Protein AF-A0A7C1LUT5-F1 (afdb_monomer)

pLDDT: mean 77.67, std 22.15, range [29.89, 98.56]

Radius of gyration: 29.71 Å; Cα contacts (8 Å, |Δi|>4): 414; chains: 1; bounding box: 63×72×86 Å

Secondary structure (DSSP, 8-state):
---PPPTTSHHHHHHSPPPGGGEEEEEEEEEEEE-TTS-EEEEEEEEEEE-HHHHHHHHHHHH-SSSEEEEEEEETTEEEEEEEEEETTEEEEEEEEEE---SS-HHHHHHHHHHHHHHHHHH-TTGGGGGSPPEE-SEEESS--TT-EEEPPPTTSPPEEEEPPPPPGGGS-GGGS--S---------PPP------SEE-TTT--EE-HHHHHHHHHHHSS---HHHHHHHTTS---------------TTB-TTT--B--GGG-----TT--S---HHHHHTS----SSSSS------------

Structure (mmCIF, N/CA/C/O backbone):
data_AF-A0A7C1LUT5-F1
#
_entry.id   AF-A0A7C1LUT5-F1
#
loop_
_atom_site.group_PDB
_atom_site.id
_atom_site.type_symbol
_atom_site.label_atom_id
_atom_site.label_alt_id
_atom_site.label_comp_id
_atom_site.label_asym_id
_atom_site.label_entity_id
_atom_site.label_seq_id
_atom_site.pdbx_PDB_ins_code
_atom_site.Cartn_x
_atom_site.Cartn_y
_atom_site.Cartn_z
_atom_site.occupancy
_atom_site.B_iso_or_equiv
_atom_site.auth_seq_id
_atom_site.auth_comp_id
_atom_site.auth_asym_id
_atom_site.auth_atom_id
_atom_site.pdbx_PDB_model_num
ATOM 1 N N . MET A 1 1 ? 2.866 -21.506 3.309 1.00 72.00 1 MET A N 1
ATOM 2 C CA . MET A 1 1 ? 1.500 -21.060 2.952 1.00 72.00 1 MET A CA 1
ATOM 3 C C . MET A 1 1 ? 0.945 -20.259 4.119 1.00 72.00 1 MET A C 1
ATOM 5 O O . MET A 1 1 ? 1.056 -20.730 5.246 1.00 72.00 1 MET A O 1
ATOM 9 N N . TYR A 1 2 ? 0.431 -19.051 3.881 1.00 86.00 2 TYR A N 1
ATOM 10 C CA . TYR A 1 2 ? -0.171 -18.230 4.938 1.00 86.00 2 TYR A CA 1
ATOM 11 C C . TYR A 1 2 ? -1.427 -18.914 5.488 1.00 86.00 2 TYR A C 1
ATOM 13 O O . TYR A 1 2 ? -2.252 -19.394 4.710 1.00 86.00 2 TYR A O 1
ATOM 21 N N . ARG A 1 3 ? -1.578 -18.962 6.813 1.00 90.44 3 ARG A N 1
ATOM 22 C CA . ARG A 1 3 ? -2.777 -19.502 7.461 1.00 90.44 3 ARG A CA 1
ATOM 23 C C . ARG A 1 3 ? -3.692 -18.344 7.837 1.00 90.44 3 ARG A C 1
ATOM 25 O O . ARG A 1 3 ? -3.361 -17.575 8.734 1.00 90.44 3 ARG A O 1
ATOM 32 N N . PHE A 1 4 ? -4.822 -18.228 7.145 1.00 93.00 4 PHE A N 1
ATOM 33 C CA . PHE A 1 4 ? -5.848 -17.248 7.494 1.00 93.00 4 PHE A CA 1
ATOM 34 C C . PHE A 1 4 ? -6.551 -17.637 8.807 1.00 93.00 4 PHE A C 1
ATOM 36 O O . PHE A 1 4 ? -6.612 -18.832 9.125 1.00 93.00 4 PHE A O 1
ATOM 43 N N . PRO A 1 5 ? -7.074 -16.653 9.562 1.00 94.31 5 PRO A N 1
ATOM 44 C CA . PRO A 1 5 ? -7.980 -16.912 10.677 1.00 94.31 5 PRO A CA 1
ATOM 45 C C . PRO A 1 5 ? -9.247 -17.652 10.226 1.00 94.31 5 PRO A C 1
ATOM 47 O O . PRO A 1 5 ? -9.514 -17.779 9.031 1.00 94.31 5 PRO A O 1
ATOM 50 N N . GLU A 1 6 ? -10.021 -18.151 11.185 1.00 93.19 6 GLU A N 1
ATOM 51 C CA . GLU A 1 6 ? -11.283 -18.843 10.911 1.00 93.19 6 GLU A CA 1
ATOM 52 C C . GLU A 1 6 ? -12.341 -17.881 10.352 1.00 93.19 6 GLU A C 1
ATOM 54 O O . GLU A 1 6 ? -12.491 -16.762 10.847 1.00 93.19 6 GLU A O 1
ATOM 59 N N . GLU A 1 7 ? -13.067 -18.306 9.315 1.00 91.88 7 GLU A N 1
ATOM 60 C CA . GLU A 1 7 ? -14.094 -17.473 8.682 1.00 91.88 7 GLU A CA 1
ATOM 61 C C . GLU A 1 7 ? -15.202 -17.102 9.679 1.00 91.88 7 GLU A C 1
ATOM 63 O O . GLU A 1 7 ? -15.587 -17.903 10.528 1.00 91.88 7 GLU A O 1
ATOM 68 N N . GLY A 1 8 ? -15.713 -15.872 9.588 1.00 90.00 8 GLY A N 1
ATOM 69 C CA . GLY A 1 8 ? -16.712 -15.341 10.525 1.00 90.00 8 GLY A CA 1
ATOM 70 C C . GLY A 1 8 ? -16.132 -14.702 11.793 1.00 90.00 8 GLY A C 1
ATOM 71 O O . GLY A 1 8 ? -16.886 -14.150 12.592 1.00 90.00 8 GLY A O 1
ATOM 72 N N . THR A 1 9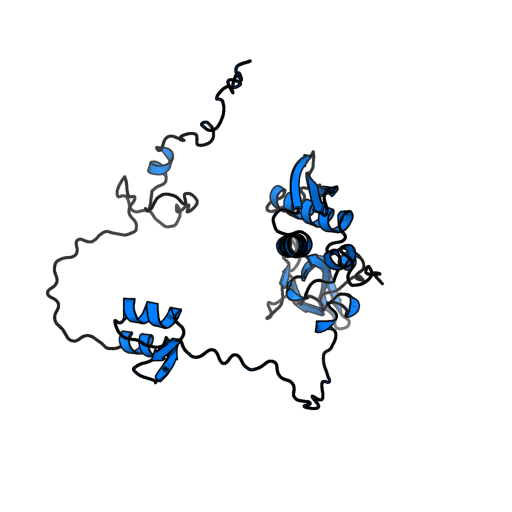 ? -14.808 -14.730 11.979 1.00 93.06 9 THR A N 1
ATOM 73 C CA . THR A 1 9 ? -14.122 -13.950 13.023 1.00 93.06 9 THR A CA 1
ATOM 74 C C . THR A 1 9 ? -13.776 -12.541 12.533 1.00 93.06 9 THR A C 1
ATOM 76 O O . THR A 1 9 ? -13.527 -12.326 11.345 1.00 93.06 9 THR A O 1
ATOM 79 N N . VAL A 1 10 ? -13.681 -11.573 13.453 1.00 90.94 10 VAL A N 1
ATOM 80 C CA . VAL A 1 10 ? -13.249 -10.205 13.104 1.00 90.94 10 VAL A CA 1
ATOM 81 C C . VAL A 1 10 ? -11.816 -10.194 12.563 1.00 90.94 10 VAL A C 1
ATOM 83 O O . VAL A 1 10 ? -11.477 -9.425 11.664 1.00 90.94 10 VAL A O 1
ATOM 86 N N . GLU A 1 11 ? -10.966 -11.083 13.073 1.00 92.25 11 GLU A N 1
ATOM 87 C CA . GLU A 1 11 ? -9.604 -11.283 12.600 1.00 92.25 11 GLU A CA 1
ATOM 88 C C . GLU A 1 11 ? -9.590 -11.742 11.144 1.00 92.25 11 GLU A C 1
ATOM 90 O O . GLU A 1 11 ? -8.764 -11.263 10.364 1.00 92.25 11 GLU A O 1
ATOM 95 N N . TYR A 1 12 ? -10.499 -12.643 10.757 1.00 95.44 12 TYR A N 1
ATOM 96 C CA . TYR A 1 12 ? -10.651 -13.038 9.361 1.00 95.44 12 TYR A CA 1
ATOM 97 C C . TYR A 1 12 ? -11.101 -11.867 8.502 1.00 95.44 12 TYR A C 1
ATOM 99 O O . TYR A 1 12 ? -10.509 -11.646 7.448 1.00 95.44 12 TYR A O 1
ATOM 107 N N . ASP A 1 13 ? -12.072 -11.073 8.951 1.00 95.12 13 ASP A N 1
ATOM 108 C CA . ASP A 1 13 ? -12.541 -9.931 8.167 1.00 95.12 13 ASP A CA 1
ATOM 109 C C . ASP A 1 13 ? -11.415 -8.928 7.887 1.00 95.12 13 ASP A C 1
ATOM 111 O O . ASP A 1 13 ? -11.261 -8.478 6.750 1.00 95.12 13 ASP A O 1
ATOM 115 N N . PHE A 1 14 ? -10.534 -8.660 8.854 1.00 95.56 14 PHE A N 1
ATOM 116 C CA . PHE A 1 14 ? -9.334 -7.850 8.613 1.00 95.56 14 PHE A CA 1
ATOM 117 C C . PHE A 1 14 ? -8.342 -8.492 7.645 1.00 95.56 14 PHE A C 1
ATOM 119 O O . PHE A 1 14 ? -7.731 -7.798 6.830 1.00 95.56 14 PHE A O 1
ATOM 126 N N . GLN A 1 15 ? -8.159 -9.806 7.730 1.00 96.06 15 GLN A N 1
ATOM 127 C CA . GLN A 1 15 ? -7.071 -10.507 7.049 1.00 96.06 15 GLN A CA 1
ATOM 128 C C . GLN A 1 15 ? -7.470 -11.144 5.719 1.00 96.06 15 GLN A C 1
ATOM 130 O O . GLN A 1 15 ? -6.581 -11.578 4.982 1.00 96.06 15 GLN A O 1
ATOM 135 N N . LYS A 1 16 ? -8.767 -11.202 5.387 1.00 94.88 16 LYS A N 1
ATOM 136 C CA . LYS A 1 16 ? -9.251 -11.853 4.165 1.00 94.88 16 LYS A CA 1
ATOM 137 C C . LYS A 1 16 ? -8.583 -11.238 2.927 1.00 94.88 16 LYS A C 1
ATOM 139 O O . LYS A 1 16 ? -8.360 -10.016 2.912 1.00 94.88 16 LYS A O 1
ATOM 144 N N . PRO A 1 17 ? -8.260 -12.053 1.903 1.00 95.94 17 PRO A N 1
ATOM 145 C CA . PRO A 1 17 ? -7.582 -11.589 0.698 1.00 95.94 17 PRO A CA 1
ATOM 146 C C . PRO A 1 17 ? -8.247 -10.365 0.065 1.00 95.94 17 PRO A C 1
ATOM 148 O O . PRO A 1 17 ? -9.465 -10.202 0.125 1.00 95.94 17 PRO A O 1
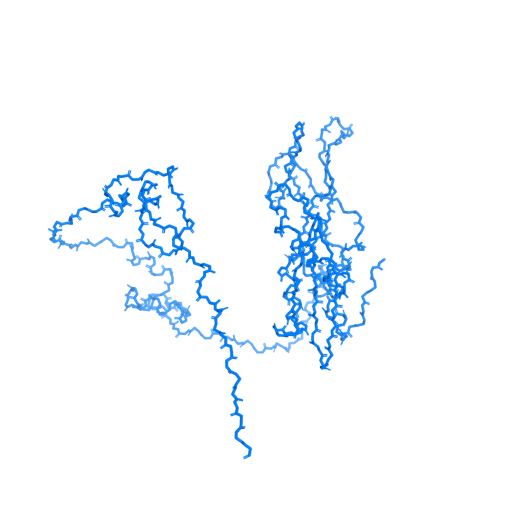ATOM 151 N N . PHE A 1 18 ? -7.431 -9.514 -0.551 1.00 95.75 18 PHE A N 1
ATOM 152 C CA . PHE A 1 18 ? -7.912 -8.392 -1.358 1.00 95.75 18 PHE A CA 1
ATOM 153 C C . PHE A 1 18 ? -8.223 -8.877 -2.770 1.00 95.75 18 PHE A C 1
ATOM 155 O O . PHE A 1 18 ? -7.679 -9.891 -3.215 1.00 95.75 18 PHE A O 1
ATOM 162 N N . ARG A 1 19 ? -9.090 -8.157 -3.483 1.00 92.62 19 ARG A N 1
ATOM 163 C CA . ARG A 1 19 ? -9.314 -8.411 -4.908 1.00 92.62 19 ARG A CA 1
ATOM 164 C C . ARG A 1 19 ? -8.049 -8.083 -5.694 1.00 92.62 19 ARG A C 1
ATOM 166 O O . ARG A 1 19 ? -7.257 -7.242 -5.275 1.00 92.62 19 ARG A O 1
ATOM 173 N N . GLU A 1 20 ? -7.874 -8.722 -6.847 1.00 90.88 20 GLU A N 1
ATOM 174 C CA . GLU A 1 20 ? -6.676 -8.524 -7.672 1.00 90.88 20 GLU A CA 1
ATOM 175 C C . GLU A 1 20 ? -6.524 -7.052 -8.092 1.00 90.88 20 GLU A C 1
ATOM 177 O O . GLU A 1 20 ? -5.431 -6.504 -8.027 1.00 90.88 20 GLU A O 1
ATOM 182 N N . GLU A 1 21 ? -7.637 -6.370 -8.376 1.00 90.31 21 GLU A N 1
ATOM 183 C CA . GLU A 1 21 ? -7.666 -4.936 -8.710 1.00 90.31 21 GLU A CA 1
ATOM 184 C C . GLU A 1 21 ? -7.214 -3.997 -7.572 1.00 90.31 21 GLU A C 1
ATOM 186 O O . GLU A 1 21 ? -6.872 -2.841 -7.819 1.00 90.31 21 GLU A O 1
ATOM 191 N N . GLU A 1 22 ? -7.239 -4.458 -6.320 1.00 93.06 22 GLU A N 1
ATOM 192 C CA . GLU A 1 22 ? -6.816 -3.683 -5.142 1.00 93.06 22 GLU A CA 1
ATOM 193 C C . GLU A 1 22 ? -5.329 -3.887 -4.814 1.00 93.06 22 GLU A C 1
ATOM 195 O O . GLU A 1 22 ? -4.758 -3.178 -3.973 1.00 93.06 22 GLU A O 1
ATOM 200 N N . ILE A 1 23 ? -4.701 -4.865 -5.470 1.00 94.00 23 ILE A N 1
ATOM 201 C CA . ILE A 1 23 ? -3.291 -5.189 -5.320 1.00 94.00 23 ILE A CA 1
ATOM 202 C C . ILE A 1 23 ? -2.499 -4.503 -6.429 1.00 94.00 23 ILE A C 1
ATOM 204 O O . ILE A 1 23 ? -2.687 -4.744 -7.617 1.00 94.00 23 ILE A O 1
ATOM 208 N N . GLY A 1 24 ? -1.574 -3.644 -6.017 1.00 93.19 24 GLY A N 1
ATOM 209 C CA . GLY A 1 24 ? -0.560 -3.079 -6.891 1.00 93.19 24 GLY A CA 1
ATOM 210 C C . GLY A 1 24 ? 0.714 -3.914 -6.875 1.00 93.19 24 GLY A C 1
ATOM 211 O O . GLY A 1 24 ? 0.998 -4.639 -5.918 1.00 93.19 24 GLY A O 1
ATOM 212 N N . TRP A 1 25 ? 1.531 -3.743 -7.908 1.00 95.00 25 TRP A N 1
ATOM 213 C CA . TRP A 1 25 ? 2.867 -4.319 -7.982 1.00 95.00 25 TRP A CA 1
ATOM 214 C C . TRP A 1 25 ?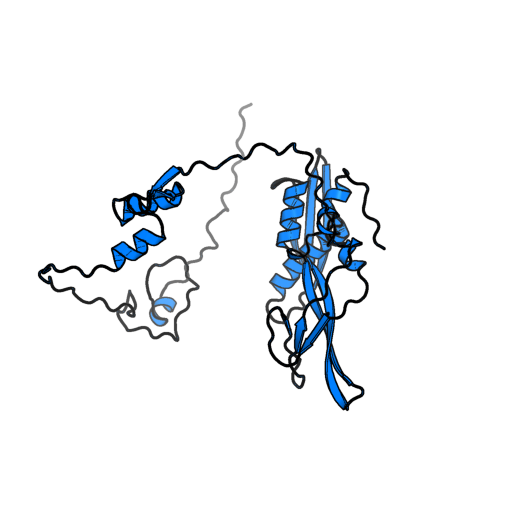 3.907 -3.210 -8.045 1.00 95.00 25 TRP A C 1
ATOM 216 O O . TRP A 1 25 ? 3.683 -2.158 -8.634 1.00 95.00 25 TRP A O 1
ATOM 226 N N . ARG A 1 26 ? 5.049 -3.412 -7.386 1.00 92.75 26 ARG A N 1
ATOM 227 C CA . ARG A 1 26 ? 6.184 -2.489 -7.486 1.00 92.75 26 ARG A CA 1
ATOM 228 C C . ARG A 1 26 ? 7.466 -3.239 -7.830 1.00 92.75 26 ARG A C 1
ATOM 230 O O . ARG A 1 26 ? 7.694 -4.309 -7.257 1.00 92.75 26 ARG A O 1
ATOM 237 N N . PRO A 1 27 ? 8.334 -2.684 -8.688 1.00 94.62 27 PRO A N 1
ATOM 238 C CA . PRO A 1 27 ? 9.668 -3.227 -8.898 1.00 94.62 27 PRO A CA 1
ATOM 239 C C . PRO A 1 27 ? 10.476 -3.183 -7.595 1.00 94.62 27 PRO A C 1
ATOM 241 O O . PRO A 1 27 ? 10.494 -2.166 -6.903 1.00 94.62 27 PRO A O 1
ATOM 244 N N . GLN A 1 28 ? 11.143 -4.285 -7.265 1.00 93.75 28 GLN A N 1
ATOM 245 C CA . GLN A 1 28 ? 12.128 -4.365 -6.183 1.00 93.75 28 GLN A CA 1
ATOM 246 C C . GLN A 1 28 ? 13.547 -4.404 -6.750 1.00 93.75 28 GLN A C 1
ATOM 248 O O . GLN A 1 28 ? 14.437 -3.725 -6.247 1.00 93.75 28 GLN A O 1
ATOM 253 N N . SER A 1 29 ? 13.757 -5.203 -7.795 1.00 93.88 29 SER A N 1
ATOM 254 C CA . SER A 1 29 ? 15.027 -5.291 -8.505 1.00 93.88 29 SER A CA 1
ATOM 255 C C . SER A 1 29 ? 14.763 -5.483 -9.988 1.00 93.88 29 SER A C 1
ATOM 257 O O . SER A 1 29 ? 13.826 -6.181 -10.378 1.00 93.88 29 SER A O 1
ATOM 259 N N . THR A 1 30 ? 15.577 -4.845 -10.811 1.00 95.12 30 THR A N 1
ATOM 260 C CA . THR A 1 30 ? 15.477 -4.885 -12.263 1.00 95.12 30 THR A CA 1
ATOM 261 C C . THR A 1 30 ? 16.852 -5.153 -12.850 1.00 95.12 30 THR A C 1
ATOM 263 O O . THR A 1 30 ? 17.879 -4.902 -12.216 1.00 95.12 30 THR A O 1
ATOM 266 N N . GLY A 1 31 ? 16.886 -5.700 -14.059 1.00 94.06 31 GLY A N 1
ATOM 267 C CA . GLY A 1 31 ? 18.142 -5.909 -14.756 1.00 94.06 31 GLY A CA 1
ATOM 268 C C . GLY A 1 31 ? 17.955 -6.444 -16.161 1.00 94.06 31 GLY A C 1
ATOM 269 O O . GLY A 1 31 ? 16.840 -6.664 -16.632 1.00 94.06 31 GLY A O 1
ATOM 270 N N . VAL A 1 32 ? 19.081 -6.673 -16.827 1.00 94.12 32 VAL A N 1
ATOM 271 C CA . VAL A 1 32 ? 19.147 -7.253 -18.168 1.00 94.12 32 VAL A CA 1
ATOM 272 C C . VAL A 1 32 ? 20.083 -8.452 -18.112 1.00 94.12 32 VAL A C 1
ATOM 274 O O . VAL A 1 32 ? 21.168 -8.374 -17.538 1.00 94.12 32 VAL A O 1
ATOM 277 N N . LYS A 1 33 ? 19.652 -9.584 -18.662 1.00 93.38 33 LYS A N 1
ATOM 278 C CA . LYS A 1 33 ? 20.479 -10.780 -18.846 1.00 93.38 33 LYS A CA 1
ATOM 279 C C . LYS A 1 33 ? 20.558 -11.094 -20.327 1.00 93.38 33 LYS A C 1
ATOM 281 O O . LYS A 1 33 ? 19.564 -10.952 -21.028 1.00 93.38 33 LYS A O 1
ATOM 286 N N . ARG A 1 34 ? 21.717 -11.557 -20.784 1.00 91.94 34 ARG A N 1
ATOM 287 C CA . ARG A 1 34 ? 21.856 -12.086 -22.137 1.00 91.94 34 ARG A CA 1
ATOM 288 C C . ARG A 1 34 ? 21.193 -13.460 -22.207 1.00 91.94 34 ARG A C 1
ATOM 290 O O . ARG A 1 34 ? 21.422 -14.289 -21.321 1.00 91.94 34 ARG A O 1
ATOM 297 N N . ASP A 1 35 ? 20.338 -13.675 -23.194 1.00 89.31 35 ASP A N 1
ATOM 298 C CA . ASP A 1 35 ? 19.722 -14.977 -23.423 1.00 89.31 35 ASP A CA 1
ATOM 299 C C . ASP A 1 35 ? 20.665 -15.937 -24.171 1.00 89.31 35 ASP A C 1
ATOM 301 O O . ASP A 1 35 ? 21.853 -15.661 -24.355 1.00 89.31 35 ASP A O 1
ATOM 305 N N . LYS A 1 36 ? 20.147 -17.113 -24.543 1.00 85.88 36 LYS A N 1
ATOM 306 C CA . LYS A 1 36 ? 20.929 -18.146 -25.238 1.00 85.88 36 LYS A CA 1
ATOM 307 C C . LYS A 1 36 ? 21.318 -17.735 -26.661 1.00 85.88 36 LYS A C 1
ATOM 309 O O . LYS A 1 36 ? 22.332 -18.222 -27.151 1.00 85.88 36 LYS A O 1
ATOM 314 N N . ASP A 1 37 ? 20.540 -16.851 -27.275 1.00 87.69 37 ASP A N 1
ATOM 315 C CA . ASP A 1 37 ? 20.709 -16.384 -28.651 1.00 87.69 37 ASP A CA 1
ATOM 316 C C . ASP A 1 37 ? 21.592 -15.122 -28.719 1.00 87.69 37 ASP A C 1
ATOM 318 O O . ASP A 1 37 ? 21.977 -14.665 -29.793 1.00 87.69 37 ASP A O 1
ATOM 322 N N . GLY A 1 38 ? 22.001 -14.601 -27.558 1.00 89.06 38 GLY A N 1
ATOM 323 C CA . GLY A 1 38 ? 22.893 -13.455 -27.431 1.00 89.06 38 GLY A CA 1
ATOM 324 C C . GLY A 1 38 ? 22.166 -12.119 -27.277 1.00 89.06 38 GLY A C 1
ATOM 325 O O . GLY A 1 38 ? 22.835 -11.085 -27.199 1.00 89.06 38 GLY A O 1
ATOM 326 N N . GLU A 1 39 ? 20.837 -12.126 -27.183 1.00 89.75 39 GLU A N 1
ATOM 327 C CA . GLU A 1 39 ? 20.010 -10.927 -27.077 1.00 89.75 39 GLU A CA 1
ATOM 328 C C . GLU A 1 39 ? 19.850 -10.453 -25.625 1.00 89.75 39 GLU A C 1
ATOM 330 O O . GLU A 1 39 ? 19.843 -11.230 -24.665 1.00 89.75 39 GLU A O 1
ATOM 335 N N . ASP A 1 40 ? 19.728 -9.135 -25.453 1.00 92.31 40 ASP A N 1
ATOM 336 C CA . ASP A 1 40 ? 19.465 -8.503 -24.160 1.00 92.31 40 ASP A CA 1
ATOM 337 C C . ASP A 1 40 ? 18.014 -8.769 -23.728 1.00 92.31 40 ASP A C 1
ATOM 339 O O . ASP A 1 40 ? 17.073 -8.218 -24.302 1.00 92.31 40 ASP A O 1
ATOM 343 N N . LYS A 1 41 ? 17.819 -9.535 -22.652 1.00 92.94 41 LYS A N 1
ATOM 344 C CA . LYS A 1 41 ? 16.503 -9.815 -22.075 1.00 92.94 41 LYS A CA 1
ATOM 345 C C . LYS A 1 41 ? 16.310 -9.097 -20.735 1.00 92.94 41 LYS A C 1
ATOM 347 O O . LYS A 1 41 ? 16.997 -9.427 -19.759 1.00 92.94 41 LYS A O 1
ATOM 352 N N . PRO A 1 42 ? 15.380 -8.130 -20.642 1.00 95.50 42 PRO A N 1
ATOM 353 C CA . PRO A 1 42 ? 15.073 -7.478 -19.379 1.00 95.50 42 PRO A CA 1
ATOM 354 C C . PRO A 1 42 ? 14.326 -8.428 -18.437 1.00 95.50 42 PRO A C 1
ATOM 356 O O . PRO A 1 42 ? 13.573 -9.301 -18.872 1.00 95.50 42 PRO A O 1
ATOM 359 N N . TRP A 1 43 ? 14.506 -8.230 -17.136 1.00 95.44 43 TRP A N 1
ATOM 360 C CA . TRP A 1 43 ? 13.743 -8.897 -16.089 1.00 95.44 43 TRP A CA 1
ATOM 361 C C . TRP A 1 43 ? 13.417 -7.914 -14.963 1.00 95.44 43 TRP A C 1
ATOM 363 O O . TRP A 1 43 ? 14.176 -6.983 -14.679 1.00 95.44 43 TRP A O 1
ATOM 373 N N . VAL A 1 44 ? 12.275 -8.137 -14.315 1.00 96.94 44 VAL A N 1
ATOM 374 C CA . VAL A 1 44 ? 11.810 -7.360 -13.163 1.00 96.94 44 VAL A CA 1
ATOM 375 C C . VAL A 1 44 ? 11.371 -8.333 -12.078 1.00 96.94 44 VAL A C 1
ATOM 377 O O . VAL A 1 44 ? 10.474 -9.144 -12.296 1.00 96.94 44 VAL A O 1
ATOM 380 N N . MET A 1 45 ? 12.011 -8.249 -10.916 1.00 96.56 45 MET A N 1
ATOM 381 C CA . MET A 1 45 ? 11.542 -8.847 -9.671 1.00 96.56 45 MET A CA 1
ATOM 382 C C . MET A 1 45 ? 10.665 -7.818 -8.960 1.00 96.56 45 MET A C 1
ATOM 384 O O . MET A 1 45 ? 11.097 -6.682 -8.737 1.00 96.56 45 MET A O 1
ATOM 388 N N . CYS A 1 46 ? 9.440 -8.194 -8.615 1.00 95.62 46 CYS A N 1
ATOM 389 C CA . CYS A 1 46 ? 8.430 -7.279 -8.097 1.00 95.62 46 CYS A CA 1
ATOM 390 C C . CYS A 1 46 ? 7.778 -7.796 -6.814 1.00 95.62 46 CYS A C 1
ATOM 392 O O . CYS A 1 46 ? 7.716 -8.996 -6.556 1.00 95.62 46 CYS A O 1
ATOM 394 N N . LEU A 1 47 ? 7.260 -6.862 -6.020 1.00 94.75 47 LEU A N 1
ATOM 395 C CA . LEU A 1 47 ? 6.531 -7.134 -4.787 1.00 94.75 47 LEU A CA 1
ATOM 396 C C . LEU A 1 47 ? 5.095 -6.639 -4.914 1.00 94.75 47 LEU A C 1
ATOM 398 O O . LEU A 1 47 ? 4.862 -5.514 -5.369 1.00 94.75 47 LEU A O 1
ATOM 402 N N . ALA A 1 48 ? 4.153 -7.460 -4.462 1.00 95.88 48 ALA A N 1
ATOM 403 C CA . ALA A 1 48 ? 2.766 -7.058 -4.314 1.00 95.88 48 ALA A CA 1
ATOM 404 C C . ALA A 1 48 ? 2.613 -6.113 -3.115 1.00 95.88 48 ALA A C 1
ATOM 406 O O . ALA A 1 48 ? 3.276 -6.265 -2.084 1.00 95.88 48 ALA A O 1
ATOM 407 N N . TYR A 1 49 ? 1.722 -5.138 -3.231 1.00 94.25 49 TYR A N 1
ATOM 408 C CA . TYR A 1 49 ? 1.338 -4.260 -2.135 1.00 94.25 49 TYR A CA 1
ATOM 409 C C . TYR A 1 49 ? -0.129 -3.861 -2.259 1.00 94.25 49 TYR A C 1
ATOM 411 O O . TYR A 1 49 ? -0.693 -3.820 -3.345 1.00 94.25 49 TYR A O 1
ATOM 419 N N . VAL A 1 50 ? -0.737 -3.510 -1.132 1.00 95.75 50 VAL A N 1
ATOM 420 C CA . VAL A 1 50 ? -2.085 -2.939 -1.102 1.00 95.75 50 VAL A CA 1
ATOM 421 C C . VAL A 1 50 ? -2.015 -1.412 -1.055 1.00 95.75 50 VAL A C 1
ATOM 423 O O . VAL A 1 50 ? -1.107 -0.832 -0.443 1.00 95.75 50 VAL A O 1
ATOM 426 N N . GLN A 1 51 ? -2.952 -0.734 -1.714 1.00 92.69 51 GLN A N 1
ATOM 427 C CA . GLN A 1 51 ? -3.066 0.720 -1.615 1.00 92.69 51 GLN A CA 1
ATOM 428 C C . GLN A 1 51 ? -3.617 1.140 -0.247 1.00 92.69 51 GLN A C 1
ATOM 430 O O . GLN A 1 51 ? -4.428 0.440 0.354 1.00 92.69 51 GLN A O 1
ATOM 435 N N . ALA A 1 52 ? -3.232 2.324 0.238 1.00 94.12 52 ALA A N 1
ATOM 436 C CA . ALA A 1 52 ? -3.734 2.828 1.519 1.00 94.12 52 ALA A CA 1
ATOM 437 C C . ALA A 1 52 ? -5.265 2.976 1.538 1.00 94.12 52 ALA A C 1
ATOM 439 O O . ALA A 1 52 ? -5.886 2.677 2.550 1.00 94.12 52 ALA A O 1
ATOM 440 N N . ARG A 1 53 ? -5.881 3.339 0.405 1.00 94.62 53 ARG A N 1
ATOM 441 C CA . ARG A 1 53 ? -7.345 3.439 0.276 1.00 94.62 53 ARG A CA 1
ATOM 442 C C . ARG A 1 53 ? -8.051 2.100 0.477 1.00 94.62 53 ARG A C 1
ATOM 444 O O . ARG A 1 53 ? -9.096 2.061 1.114 1.00 94.62 53 ARG A O 1
ATOM 451 N N . SER A 1 54 ? -7.474 1.005 -0.016 1.00 96.75 54 SER A N 1
ATOM 452 C CA . SER A 1 54 ? -8.022 -0.340 0.194 1.00 96.75 54 SER A CA 1
ATOM 453 C C . SER A 1 54 ? -7.905 -0.768 1.660 1.00 96.75 54 SER A C 1
ATOM 455 O O . SER A 1 54 ? -8.812 -1.395 2.194 1.00 96.75 54 SER A O 1
ATOM 457 N N . VAL A 1 55 ? -6.830 -0.366 2.350 1.00 97.38 55 VAL A N 1
ATOM 458 C CA . VAL A 1 55 ? -6.692 -0.570 3.805 1.00 97.38 55 VAL A CA 1
ATOM 459 C C . VAL A 1 55 ? -7.740 0.234 4.582 1.00 97.38 55 VAL A C 1
ATOM 461 O O . VAL A 1 55 ? -8.379 -0.319 5.470 1.00 97.38 55 VAL A O 1
ATOM 464 N N . GLN A 1 56 ? -7.953 1.506 4.234 1.00 97.25 56 GLN A N 1
ATOM 465 C CA . GLN A 1 56 ? -8.987 2.359 4.843 1.00 97.25 56 GLN A CA 1
ATOM 466 C C . GLN A 1 56 ? -10.386 1.783 4.624 1.00 97.25 56 GLN A C 1
ATOM 468 O O . GLN A 1 56 ? -11.128 1.607 5.581 1.00 97.25 56 GLN A O 1
ATOM 473 N N . SER A 1 57 ? -10.696 1.383 3.388 1.00 97.00 57 SER A N 1
ATOM 474 C CA . SER A 1 57 ? -11.976 0.749 3.049 1.00 97.00 57 SER A CA 1
ATOM 475 C C . SER A 1 57 ? -12.195 -0.529 3.860 1.00 97.00 57 SER A C 1
ATOM 477 O O . SER A 1 57 ? -13.300 -0.782 4.322 1.00 97.00 57 SER A O 1
ATOM 479 N N . ARG A 1 58 ? -11.135 -1.320 4.087 1.00 97.56 58 ARG A N 1
ATOM 480 C CA . ARG A 1 58 ? -11.210 -2.512 4.938 1.00 97.56 58 ARG A CA 1
ATOM 481 C C . ARG A 1 58 ? -11.469 -2.164 6.405 1.00 97.56 58 ARG A C 1
ATOM 483 O O . ARG A 1 58 ? -12.243 -2.855 7.053 1.00 97.56 58 ARG A O 1
ATOM 490 N N . LEU A 1 59 ? -10.821 -1.129 6.937 1.00 97.38 59 LEU A N 1
ATOM 491 C CA . LEU A 1 59 ? -11.071 -0.661 8.304 1.00 97.38 59 LEU A CA 1
ATOM 492 C C . LEU A 1 59 ? -12.523 -0.193 8.459 1.00 97.38 59 LEU A C 1
ATOM 494 O O . LEU A 1 59 ? -13.192 -0.619 9.394 1.00 97.38 59 LEU A O 1
ATOM 498 N N . GLU A 1 60 ? -13.029 0.592 7.508 1.00 96.81 60 GLU A N 1
ATOM 499 C CA . GLU A 1 60 ? -14.421 1.057 7.480 1.00 96.81 60 GLU A CA 1
ATOM 500 C C . GLU A 1 60 ? -15.427 -0.094 7.352 1.00 96.81 60 GLU A C 1
ATOM 502 O O . GLU A 1 60 ? -16.441 -0.096 8.043 1.00 96.81 60 GLU A O 1
ATOM 507 N N . GLU A 1 61 ? -15.144 -1.099 6.518 1.00 95.69 61 GLU A N 1
ATOM 508 C CA . GLU A 1 61 ? -15.988 -2.292 6.368 1.00 95.69 61 GLU A CA 1
ATOM 509 C C . GLU A 1 61 ? -16.126 -3.065 7.690 1.00 95.69 61 GLU A C 1
ATOM 511 O O . GLU A 1 61 ? -17.202 -3.572 8.002 1.00 95.69 61 GLU A O 1
ATOM 516 N N . VAL A 1 62 ? -15.043 -3.162 8.467 1.00 95.81 62 VAL A N 1
ATOM 517 C CA . VAL A 1 62 ? -14.979 -4.012 9.668 1.00 95.81 62 VAL A CA 1
ATOM 518 C C . VAL A 1 62 ? -15.377 -3.276 10.949 1.00 95.81 62 VAL A C 1
ATOM 520 O O . VAL A 1 62 ? -15.952 -3.886 11.856 1.00 95.81 62 VAL A O 1
ATOM 523 N N . LEU A 1 63 ? -15.036 -1.992 11.052 1.00 95.94 63 LEU A N 1
ATOM 524 C CA . LEU A 1 63 ? -15.187 -1.185 12.266 1.00 95.94 63 LEU A CA 1
ATOM 525 C C . LEU A 1 63 ? -16.195 -0.041 12.115 1.00 95.94 63 LEU A C 1
ATOM 527 O O . LEU A 1 63 ? -16.600 0.527 13.122 1.00 95.94 63 LEU A O 1
ATOM 531 N N . GLY A 1 64 ? -16.615 0.299 10.896 1.00 96.06 64 GLY A N 1
ATOM 532 C CA . GLY A 1 64 ? -17.353 1.532 10.628 1.00 96.06 64 GLY A CA 1
ATOM 533 C C . GLY A 1 64 ? -16.433 2.750 10.513 1.00 96.06 64 GLY A C 1
ATOM 534 O O . GLY A 1 64 ? -15.214 2.657 10.662 1.00 96.06 64 GLY A O 1
ATOM 535 N N . PHE A 1 65 ? -17.019 3.908 10.210 1.00 94.69 65 PHE A N 1
ATOM 536 C CA . PHE A 1 65 ? -16.265 5.150 9.999 1.00 94.69 65 PHE A CA 1
ATOM 537 C C . PHE A 1 65 ? -15.705 5.749 11.303 1.00 94.69 65 PHE A C 1
ATOM 539 O O . PHE A 1 65 ? -14.714 6.469 11.257 1.00 94.69 65 PHE A O 1
ATOM 546 N N . ASP A 1 66 ? -16.344 5.473 12.443 1.00 95.25 66 ASP A N 1
ATOM 547 C CA . ASP A 1 66 ? -16.000 5.967 13.784 1.00 95.25 66 ASP A CA 1
ATOM 548 C C . ASP A 1 66 ? -15.307 4.909 14.658 1.00 95.25 66 ASP A C 1
ATOM 550 O O . ASP A 1 66 ? -14.849 5.205 15.761 1.00 95.25 66 ASP A O 1
ATOM 554 N N . GLY A 1 67 ? -15.193 3.672 14.171 1.00 96.75 67 GLY A N 1
ATOM 555 C CA . GLY A 1 67 ? -14.566 2.574 14.901 1.00 96.75 67 GLY A CA 1
ATOM 556 C C . GLY A 1 67 ? -13.039 2.539 14.816 1.00 96.75 67 GLY A C 1
ATOM 557 O O . GLY A 1 67 ? -12.424 1.627 15.369 1.00 96.75 67 GLY A O 1
ATOM 558 N N . TRP A 1 68 ? -12.395 3.487 14.132 1.00 97.69 68 TRP A N 1
ATOM 559 C CA . TRP A 1 68 ? -10.937 3.567 14.042 1.00 97.69 68 TRP A CA 1
ATOM 560 C C . TRP A 1 68 ? -10.436 4.997 13.856 1.00 97.69 68 TRP A C 1
ATOM 562 O O . TRP A 1 68 ? -11.126 5.857 13.317 1.00 97.69 68 TRP A O 1
ATOM 572 N N . GLU A 1 69 ? -9.193 5.230 14.264 1.00 97.50 69 GLU A N 1
ATOM 573 C CA . GLU A 1 69 ? -8.510 6.513 14.109 1.00 97.50 69 GLU A CA 1
ATOM 574 C C . GLU A 1 69 ? -7.001 6.316 13.929 1.00 97.50 69 GLU A C 1
ATOM 576 O O . GLU A 1 69 ? -6.432 5.277 14.286 1.00 97.50 69 GLU A O 1
ATOM 581 N N . THR A 1 70 ? -6.335 7.330 13.375 1.00 97.81 70 THR A N 1
ATOM 582 C CA . THR A 1 70 ? -4.880 7.328 13.187 1.00 97.81 70 THR A CA 1
ATOM 583 C C . THR A 1 70 ? -4.242 8.589 13.735 1.00 97.81 70 THR A C 1
ATOM 585 O O . THR A 1 70 ? -4.674 9.691 13.405 1.00 97.81 70 THR A O 1
ATOM 588 N N . GLU A 1 71 ? -3.142 8.423 14.461 1.00 98.12 71 GLU A N 1
ATOM 589 C CA . GLU A 1 71 ? -2.265 9.508 14.891 1.00 98.12 71 GLU A CA 1
ATOM 590 C C . GLU A 1 71 ? -0.892 9.345 14.226 1.00 98.12 71 GLU A C 1
ATOM 592 O O . GLU A 1 71 ? -0.372 8.231 14.110 1.00 98.12 71 GLU A O 1
ATOM 597 N N . TYR A 1 72 ? -0.280 10.453 13.809 1.00 97.56 72 TYR A N 1
ATOM 598 C CA . TYR A 1 72 ? 1.048 10.453 13.193 1.00 97.56 72 TYR A CA 1
ATOM 599 C C . TYR A 1 72 ? 2.021 11.279 14.022 1.00 97.56 72 TYR A C 1
ATOM 601 O O . TYR A 1 72 ? 1.687 12.366 14.495 1.00 97.56 72 TYR A O 1
ATOM 609 N N . ARG A 1 73 ? 3.246 10.775 14.173 1.00 95.94 73 ARG A N 1
ATOM 610 C CA . ARG A 1 73 ? 4.340 11.481 14.842 1.00 95.94 73 ARG A CA 1
ATOM 611 C C . ARG A 1 73 ? 5.588 11.443 13.976 1.00 95.94 73 ARG A C 1
ATOM 613 O O . ARG A 1 73 ? 6.028 10.369 13.566 1.00 95.94 73 ARG A O 1
ATOM 620 N N . ASN A 1 74 ? 6.179 12.609 13.747 1.00 94.25 74 ASN A N 1
ATOM 621 C CA . ASN A 1 74 ? 7.473 12.704 13.081 1.00 94.25 74 ASN A CA 1
ATOM 622 C C . ASN A 1 74 ? 8.567 12.238 14.038 1.00 94.25 74 ASN A C 1
ATOM 624 O O . ASN A 1 74 ? 8.598 12.644 15.201 1.00 94.25 74 ASN A O 1
ATOM 628 N N . VAL A 1 75 ? 9.465 11.396 13.544 1.00 93.06 75 VAL A N 1
ATOM 629 C CA . VAL A 1 75 ? 10.652 10.932 14.264 1.00 93.06 75 VAL A CA 1
ATOM 630 C C . VAL A 1 75 ? 11.888 11.189 13.403 1.00 93.06 75 VAL A C 1
ATOM 632 O O . VAL A 1 75 ? 11.767 11.340 12.187 1.00 93.06 75 VAL A O 1
ATOM 635 N N . PRO A 1 76 ? 13.097 11.259 13.983 1.00 91.81 76 PRO A N 1
ATOM 636 C CA . PRO A 1 76 ? 14.308 11.374 13.179 1.00 91.81 76 PRO A CA 1
A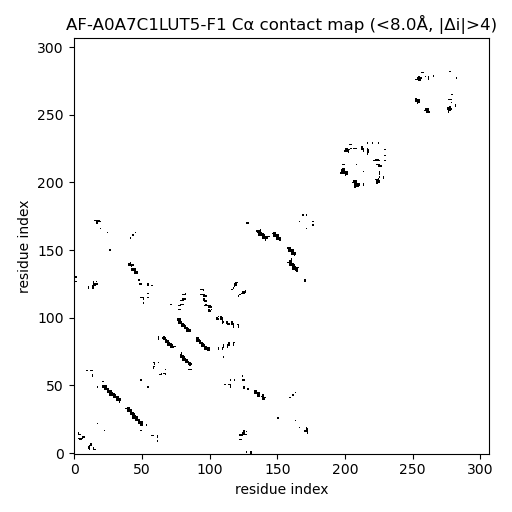TOM 637 C C . PRO A 1 76 ? 14.389 10.246 12.137 1.00 91.81 76 PRO A C 1
ATOM 639 O O . PRO A 1 76 ? 14.456 9.071 12.494 1.00 91.81 76 PRO A O 1
ATOM 642 N N . GLY A 1 77 ? 14.361 10.612 10.853 1.00 88.75 77 GLY A N 1
ATOM 643 C CA . GLY A 1 77 ? 14.467 9.679 9.727 1.00 88.75 77 GLY A CA 1
ATOM 644 C C . GLY A 1 77 ? 13.161 9.020 9.265 1.00 88.75 77 GLY A C 1
ATOM 645 O O . GLY A 1 77 ? 13.225 8.132 8.415 1.00 88.75 77 GLY A O 1
ATOM 646 N N . GLY A 1 78 ? 11.991 9.413 9.784 1.00 94.19 78 GLY A N 1
ATOM 647 C CA . GLY A 1 78 ? 10.723 8.869 9.299 1.00 94.19 78 GLY A CA 1
ATOM 648 C C . GLY A 1 78 ? 9.473 9.319 10.052 1.00 94.19 78 GLY A C 1
ATOM 649 O O . GLY A 1 78 ? 9.471 10.254 10.853 1.00 94.19 78 GLY A O 1
ATOM 650 N N . VAL A 1 79 ? 8.386 8.585 9.825 1.00 96.50 79 VAL A N 1
ATOM 651 C CA . VAL A 1 79 ? 7.079 8.823 10.452 1.00 96.50 79 VAL A CA 1
ATOM 652 C C . VAL A 1 79 ? 6.630 7.573 11.196 1.00 96.50 79 VAL A C 1
ATOM 654 O O . VAL A 1 79 ? 6.689 6.469 10.655 1.00 96.50 79 VAL A O 1
ATOM 657 N N . MET A 1 80 ? 6.152 7.749 12.427 1.00 97.56 80 MET A N 1
ATOM 658 C CA . MET A 1 80 ? 5.440 6.730 13.198 1.00 97.56 80 MET A CA 1
ATOM 659 C C . MET A 1 80 ? 3.936 6.931 13.035 1.00 97.56 80 MET A C 1
ATOM 661 O O . MET A 1 80 ? 3.438 8.043 13.212 1.00 97.56 80 MET A O 1
ATOM 665 N N . CYS A 1 81 ? 3.214 5.856 12.735 1.00 98.38 81 CYS A N 1
ATOM 666 C CA . CYS A 1 81 ? 1.758 5.831 12.710 1.00 98.38 81 CYS A CA 1
ATOM 667 C C . CYS A 1 81 ? 1.251 4.969 13.863 1.00 98.38 81 CYS A C 1
ATOM 669 O O . CYS A 1 81 ? 1.651 3.810 14.003 1.00 98.38 81 CYS A O 1
ATOM 671 N N . LYS A 1 82 ? 0.349 5.533 14.663 1.00 98.56 82 LYS A N 1
ATOM 672 C CA . LYS A 1 82 ? -0.471 4.808 15.627 1.00 98.56 82 LYS A CA 1
ATOM 673 C C . LYS A 1 82 ? -1.851 4.611 15.023 1.00 98.56 82 LYS A C 1
ATOM 675 O O . LYS A 1 82 ? -2.507 5.585 14.667 1.00 98.56 82 LYS A O 1
ATOM 680 N N . LEU A 1 83 ? -2.281 3.360 14.920 1.00 98.50 83 LEU A N 1
ATOM 681 C CA . LEU A 1 83 ? -3.626 2.986 14.494 1.00 98.50 83 LEU A CA 1
ATOM 682 C C . LEU A 1 83 ? -4.379 2.449 15.708 1.00 98.50 83 LEU A C 1
ATOM 684 O O . LEU A 1 83 ? -3.943 1.479 16.339 1.00 98.50 83 LEU A O 1
ATOM 688 N N . THR A 1 84 ? -5.494 3.095 16.030 1.00 98.19 84 THR A N 1
ATOM 689 C CA . THR A 1 84 ? -6.375 2.733 17.139 1.00 98.19 84 THR A CA 1
ATOM 690 C C . THR A 1 84 ? -7.684 2.186 16.582 1.00 98.19 84 THR A C 1
ATOM 692 O O . THR A 1 84 ? -8.213 2.693 15.598 1.00 98.19 84 THR A O 1
ATOM 695 N N . SER A 1 85 ? -8.190 1.130 17.212 1.00 96.75 85 SER A N 1
ATOM 696 C CA . SER A 1 85 ? -9.487 0.521 16.913 1.00 96.75 85 SER A CA 1
ATOM 697 C C . SER A 1 85 ? -10.379 0.554 18.144 1.00 96.75 85 SER A C 1
ATOM 699 O O . SER A 1 85 ? -9.897 0.344 19.262 1.00 96.75 85 SER A O 1
ATOM 701 N N . HIS A 1 86 ? -11.669 0.770 17.916 1.00 95.12 86 HIS A N 1
ATOM 702 C CA . HIS A 1 86 ? -12.724 0.805 18.915 1.00 95.12 86 HIS A CA 1
ATOM 703 C C . HIS A 1 86 ? -13.777 -0.235 18.540 1.00 95.12 86 HIS A C 1
ATOM 705 O O . HIS A 1 86 ? -14.391 -0.160 17.477 1.00 95.12 86 HIS A O 1
ATOM 711 N N . LYS A 1 87 ? -13.978 -1.238 19.396 1.00 88.81 87 LYS A N 1
ATOM 712 C CA . LYS A 1 87 ? -14.981 -2.285 19.172 1.00 88.81 87 LYS A CA 1
ATOM 713 C C . LYS A 1 87 ? -15.483 -2.840 20.497 1.00 88.81 87 LYS A C 1
ATOM 715 O O . LYS A 1 87 ? -14.686 -3.139 21.383 1.00 88.81 87 LYS A O 1
ATOM 720 N N . ASP A 1 88 ? -16.801 -2.967 20.637 1.00 89.69 88 ASP A N 1
ATOM 721 C CA . ASP A 1 88 ? -17.470 -3.558 21.807 1.00 89.69 88 ASP A CA 1
ATOM 722 C C . ASP A 1 88 ? -17.006 -2.967 23.156 1.00 89.69 88 ASP A C 1
ATOM 724 O O . ASP A 1 88 ? -16.735 -3.684 24.121 1.00 89.69 88 ASP A O 1
ATOM 728 N N . GLY A 1 89 ? -16.850 -1.639 23.213 1.00 90.50 89 GLY A N 1
ATOM 729 C CA . GLY A 1 89 ? -16.391 -0.920 24.410 1.00 90.50 89 GLY A CA 1
ATOM 730 C C . GLY A 1 89 ? -14.908 -1.114 24.748 1.00 90.50 89 GLY A C 1
ATOM 731 O O . GLY A 1 89 ? -14.457 -0.677 25.807 1.00 90.50 89 GLY A O 1
ATOM 732 N N . ARG A 1 90 ? -14.135 -1.761 23.870 1.00 92.06 90 ARG A N 1
ATOM 733 C CA . ARG A 1 90 ? -12.686 -1.927 24.000 1.00 92.06 90 ARG A CA 1
ATOM 734 C C . ARG A 1 90 ? -11.953 -1.072 22.979 1.00 92.06 90 ARG A C 1
ATOM 736 O O . ARG A 1 90 ? -12.379 -0.948 21.833 1.00 92.06 90 ARG A O 1
ATOM 743 N N . THR A 1 91 ? -10.804 -0.559 23.404 1.00 96.06 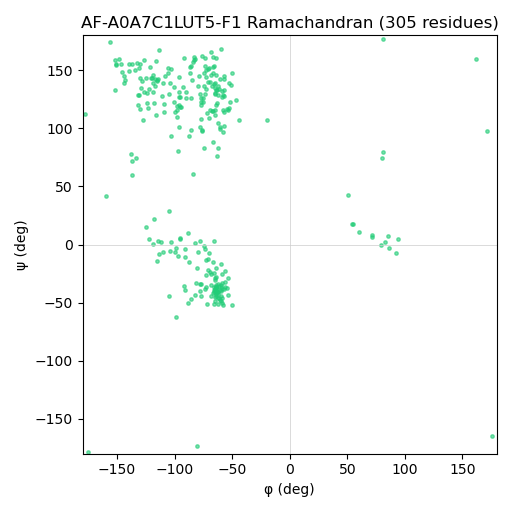91 THR A N 1
ATOM 744 C CA . THR A 1 91 ? -9.882 0.199 22.561 1.00 96.06 91 THR A CA 1
ATOM 745 C C . THR A 1 91 ? -8.544 -0.523 22.506 1.00 96.06 91 THR A C 1
ATOM 747 O O . THR A 1 91 ? -7.995 -0.899 23.543 1.00 96.06 91 THR A O 1
ATOM 750 N N . ALA A 1 92 ? -8.007 -0.707 21.303 1.00 94.81 92 ALA A N 1
ATOM 751 C CA . ALA A 1 92 ? -6.678 -1.266 21.094 1.00 94.81 92 ALA A CA 1
ATOM 752 C C . ALA A 1 92 ? -5.892 -0.405 20.105 1.00 94.81 92 ALA A C 1
ATOM 754 O O . ALA A 1 92 ? -6.368 -0.141 19.001 1.00 94.81 92 ALA A O 1
ATOM 755 N N . SER A 1 93 ? -4.674 -0.021 20.490 1.00 97.38 93 SER A N 1
ATOM 756 C CA . SER A 1 93 ? -3.751 0.746 19.648 1.00 97.38 93 SER A CA 1
ATOM 757 C C . SER A 1 93 ? -2.511 -0.077 19.309 1.00 97.38 93 SER A C 1
ATOM 759 O O . SER A 1 93 ? -1.997 -0.833 20.140 1.00 97.38 93 SER A O 1
ATOM 761 N N . LYS A 1 94 ? -2.017 0.082 18.082 1.00 97.69 94 LYS A N 1
ATOM 762 C CA . LYS A 1 94 ? -0.754 -0.481 17.588 1.00 97.69 94 LYS A CA 1
ATOM 763 C C . LYS A 1 94 ? 0.038 0.626 16.903 1.00 97.69 94 LYS A C 1
ATOM 765 O O . LYS A 1 94 ? -0.564 1.554 16.372 1.00 97.69 94 LYS A O 1
ATOM 770 N N . GLU A 1 95 ? 1.362 0.522 16.906 1.00 97.69 95 GLU A N 1
ATOM 771 C CA . GLU A 1 95 ? 2.243 1.502 16.265 1.00 97.69 95 GLU A CA 1
ATOM 772 C C . GLU A 1 95 ? 3.271 0.820 15.361 1.00 97.69 95 GLU A C 1
ATOM 774 O O . GLU A 1 95 ? 3.781 -0.249 15.695 1.00 97.69 95 GLU A O 1
ATOM 779 N N . ASP A 1 96 ? 3.586 1.451 14.230 1.00 97.69 96 ASP A N 1
ATOM 780 C CA . ASP A 1 96 ? 4.687 1.070 13.336 1.00 97.69 96 ASP A CA 1
ATOM 781 C C . ASP A 1 96 ? 5.200 2.315 12.593 1.00 97.69 96 ASP A C 1
ATOM 783 O O . ASP A 1 96 ? 4.507 3.330 12.488 1.00 97.69 96 ASP A O 1
ATOM 787 N N . GLY A 1 97 ? 6.429 2.253 12.088 1.00 95.81 97 GLY A N 1
ATOM 788 C CA . GLY A 1 97 ? 7.107 3.376 11.443 1.00 95.81 97 GLY A CA 1
ATOM 789 C C . GLY A 1 97 ? 7.344 3.164 9.957 1.00 95.81 97 GLY A C 1
ATOM 790 O O . GLY A 1 97 ? 7.230 2.057 9.452 1.00 95.81 97 GLY A O 1
ATOM 791 N N . SER A 1 98 ? 7.721 4.207 9.231 1.00 95.31 98 SER A N 1
ATOM 792 C CA . SER A 1 98 ? 8.291 4.093 7.885 1.00 95.31 98 SER A CA 1
ATOM 793 C C . SER A 1 98 ? 9.355 5.163 7.682 1.00 95.31 98 SER A C 1
ATOM 795 O O . SER A 1 98 ? 9.131 6.296 8.109 1.00 95.31 98 SER A O 1
ATOM 797 N N . PRO A 1 99 ? 10.484 4.826 7.039 1.00 92.38 99 PRO A N 1
ATOM 798 C CA . PRO A 1 99 ? 11.536 5.796 6.790 1.00 92.38 99 PRO A CA 1
ATOM 799 C C . PRO A 1 99 ? 11.144 6.782 5.677 1.00 92.38 99 PRO A C 1
ATOM 801 O O . PRO A 1 99 ? 10.350 6.448 4.790 1.00 92.38 99 PRO A O 1
ATOM 804 N N . ASP A 1 100 ? 11.727 7.979 5.720 1.00 83.38 100 ASP A N 1
ATOM 805 C CA . ASP A 1 100 ? 11.583 9.048 4.717 1.00 83.38 100 ASP A CA 1
ATOM 806 C C . ASP A 1 100 ? 12.557 8.848 3.534 1.00 83.38 100 ASP A C 1
ATOM 808 O O . ASP A 1 100 ? 13.434 9.667 3.279 1.00 83.38 100 ASP A O 1
ATOM 812 N N . GLU A 1 101 ? 12.438 7.735 2.808 1.00 77.38 101 GLU A N 1
ATOM 813 C CA . GLU A 1 101 ? 13.420 7.343 1.772 1.00 77.38 101 GLU A CA 1
ATOM 814 C C . GLU A 1 101 ? 13.016 7.684 0.325 1.00 77.38 101 GLU A C 1
ATOM 816 O O . GLU A 1 101 ? 13.768 7.412 -0.606 1.00 77.38 101 GLU A O 1
ATOM 821 N N . SER A 1 102 ? 11.826 8.242 0.082 1.00 76.94 102 SER A N 1
ATOM 822 C CA . SER A 1 102 ? 11.393 8.558 -1.290 1.00 76.94 102 SER A CA 1
ATOM 823 C C . SER A 1 102 ? 12.090 9.805 -1.842 1.00 76.94 102 SER A C 1
ATOM 825 O O . SER A 1 102 ? 11.873 10.889 -1.318 1.00 76.94 102 SER A O 1
ATOM 827 N N . ASP A 1 103 ? 12.719 9.697 -3.013 1.00 67.56 103 ASP A N 1
ATOM 828 C CA . ASP A 1 103 ? 13.343 10.825 -3.732 1.00 67.56 103 ASP A CA 1
ATOM 829 C C . ASP A 1 103 ? 12.358 11.888 -4.268 1.00 67.56 103 ASP A C 1
ATOM 831 O O . ASP A 1 103 ? 12.778 12.969 -4.672 1.00 67.56 103 ASP A O 1
ATOM 835 N N . ILE A 1 104 ? 11.054 11.585 -4.324 1.00 71.94 104 ILE A N 1
ATOM 836 C CA . ILE A 1 104 ? 10.032 12.486 -4.893 1.00 71.94 104 ILE A CA 1
ATOM 837 C C . ILE A 1 104 ? 9.312 13.267 -3.785 1.00 71.94 104 ILE A C 1
ATOM 839 O O . ILE A 1 104 ? 9.393 14.489 -3.732 1.00 71.94 104 ILE A O 1
ATOM 843 N N . GLU A 1 105 ? 8.608 12.568 -2.888 1.00 80.31 105 GLU A N 1
ATOM 844 C CA . GLU A 1 105 ? 7.900 13.172 -1.747 1.00 80.31 105 GLU A CA 1
ATOM 845 C C . GLU A 1 105 ? 8.101 12.322 -0.471 1.00 80.31 105 GLU A C 1
ATOM 847 O O . GLU A 1 105 ? 7.197 11.566 -0.090 1.00 80.31 105 GLU A O 1
ATOM 852 N N . PRO A 1 106 ? 9.275 12.425 0.195 1.00 84.19 106 PRO A N 1
ATOM 853 C CA . PRO A 1 106 ? 9.657 11.570 1.325 1.00 84.19 106 PRO A CA 1
ATOM 854 C C . PRO A 1 106 ? 8.573 11.496 2.403 1.00 84.19 106 PRO A C 1
ATOM 856 O O . PRO A 1 106 ? 8.060 10.417 2.696 1.00 84.19 106 PRO A O 1
ATOM 859 N N . PHE A 1 107 ? 8.108 12.660 2.859 1.00 85.88 107 PHE A N 1
ATOM 860 C CA . PHE A 1 107 ? 7.139 12.783 3.945 1.00 85.88 107 PHE A CA 1
ATOM 861 C C . PHE A 1 107 ? 5.798 12.081 3.666 1.00 85.88 107 PHE A C 1
ATOM 863 O O . PHE A 1 107 ? 5.304 11.290 4.472 1.00 85.88 107 PHE A O 1
ATOM 870 N N . LYS A 1 108 ? 5.199 12.316 2.491 1.00 88.00 108 LYS A N 1
ATOM 871 C CA . LYS A 1 108 ? 3.923 11.678 2.111 1.00 88.00 108 LYS A CA 1
ATOM 872 C C . LYS A 1 108 ? 4.080 10.168 1.956 1.00 88.00 108 LYS A C 1
ATOM 874 O O . LYS A 1 108 ? 3.172 9.404 2.310 1.00 88.00 108 LYS A O 1
ATOM 879 N N . SER A 1 109 ? 5.231 9.738 1.438 1.00 88.94 109 SER A N 1
ATOM 880 C CA . SER A 1 109 ? 5.556 8.322 1.301 1.00 88.94 109 SER A CA 1
ATOM 881 C C . SER A 1 109 ? 5.699 7.640 2.665 1.00 88.94 109 SER A C 1
ATOM 883 O O . SER A 1 109 ? 5.178 6.538 2.830 1.00 88.94 109 SER A O 1
ATOM 885 N N . ALA A 1 110 ? 6.290 8.308 3.661 1.00 94.00 110 ALA A N 1
ATOM 886 C CA . ALA A 1 110 ? 6.464 7.774 5.007 1.00 94.00 110 ALA A CA 1
ATOM 887 C C . ALA A 1 110 ? 5.160 7.745 5.810 1.00 94.00 110 ALA A C 1
ATOM 889 O O . ALA A 1 110 ? 4.893 6.749 6.482 1.00 94.00 110 ALA A O 1
ATOM 890 N N . ILE A 1 111 ? 4.288 8.754 5.688 1.00 95.31 111 ILE A N 1
ATOM 891 C CA . ILE A 1 111 ? 2.926 8.696 6.259 1.00 95.31 111 ILE A CA 1
ATOM 892 C C . ILE A 1 111 ? 2.179 7.482 5.694 1.00 95.31 111 ILE A C 1
ATOM 894 O O . ILE A 1 111 ? 1.686 6.631 6.432 1.00 95.31 111 ILE A O 1
ATOM 898 N N . THR A 1 112 ? 2.151 7.352 4.368 1.00 94.75 112 THR A N 1
ATOM 899 C CA . THR A 1 112 ? 1.451 6.245 3.702 1.00 94.75 112 THR A CA 1
ATOM 900 C C . THR A 1 112 ? 2.082 4.890 4.039 1.00 94.75 112 THR A C 1
ATOM 902 O O . THR A 1 112 ? 1.383 3.890 4.214 1.00 94.75 112 THR A O 1
ATOM 905 N N . GLY A 1 113 ? 3.411 4.835 4.111 1.00 94.50 113 GLY A N 1
ATOM 906 C CA . GLY A 1 113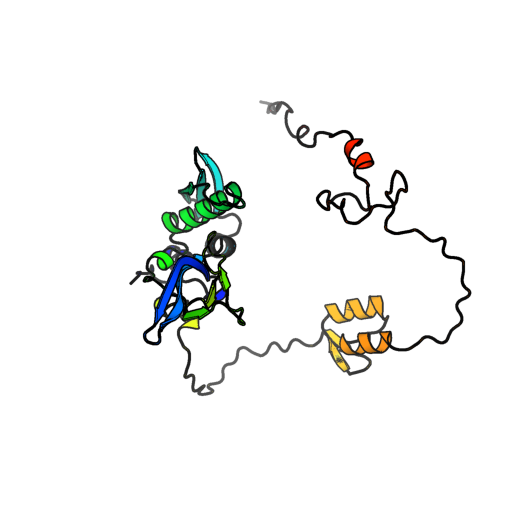 ? 4.177 3.642 4.450 1.00 94.50 113 GLY A CA 1
ATOM 907 C C . GLY A 1 113 ? 3.918 3.182 5.879 1.00 94.50 113 GLY A C 1
ATOM 908 O O . GLY A 1 113 ? 3.606 2.011 6.081 1.00 94.50 113 GLY A O 1
ATOM 909 N N . SER A 1 114 ? 3.984 4.095 6.849 1.00 97.12 114 SER A N 1
ATOM 910 C CA . SER A 1 114 ? 3.786 3.797 8.272 1.00 97.12 114 SER A CA 1
ATOM 911 C C . SER A 1 114 ? 2.360 3.321 8.542 1.00 97.12 114 SER A C 1
ATOM 913 O O . SER A 1 114 ? 2.185 2.293 9.192 1.00 97.12 114 SER A O 1
ATOM 915 N N . PHE A 1 115 ? 1.355 3.960 7.930 1.00 98.00 115 PHE A N 1
ATOM 916 C CA . PHE A 1 115 ? -0.042 3.518 7.994 1.00 98.00 115 PHE A CA 1
ATOM 917 C C . PHE A 1 115 ? -0.242 2.090 7.458 1.00 98.00 115 PHE A C 1
ATOM 919 O O . PHE A 1 115 ? -0.810 1.230 8.132 1.00 98.00 115 PHE A O 1
ATOM 926 N N . LYS A 1 116 ? 0.265 1.789 6.254 1.00 96.81 116 LYS A N 1
ATOM 927 C CA . LYS A 1 116 ? 0.146 0.435 5.682 1.00 96.81 116 LYS A CA 1
ATOM 928 C C . LYS A 1 116 ? 0.892 -0.610 6.510 1.00 96.81 116 LYS A C 1
ATOM 930 O O . LYS A 1 116 ? 0.430 -1.745 6.625 1.00 96.81 116 LYS A O 1
ATOM 935 N N . ARG A 1 117 ? 2.044 -0.240 7.074 1.00 96.75 117 ARG A N 1
ATOM 936 C CA . ARG A 1 117 ? 2.842 -1.122 7.925 1.00 96.75 117 ARG A CA 1
ATOM 937 C C . ARG A 1 117 ? 2.109 -1.455 9.214 1.00 96.75 117 ARG A C 1
ATOM 939 O O . ARG A 1 117 ? 1.926 -2.639 9.460 1.00 96.75 117 ARG A O 1
ATOM 946 N N . VAL A 1 118 ? 1.597 -0.467 9.953 1.00 98.12 118 VAL A N 1
ATOM 947 C CA . VAL A 1 118 ? 0.851 -0.719 11.199 1.00 98.12 118 VAL A CA 1
ATOM 948 C C . VAL A 1 118 ? -0.449 -1.487 10.952 1.00 98.12 118 VAL A C 1
ATOM 950 O O . VAL A 1 118 ? -0.806 -2.365 11.736 1.00 98.12 118 VAL A O 1
ATOM 953 N N . ALA A 1 119 ? -1.129 -1.251 9.826 1.00 97.62 119 ALA A N 1
ATOM 954 C CA . ALA A 1 119 ? -2.293 -2.044 9.435 1.00 97.62 119 ALA A CA 1
ATOM 955 C C . ALA A 1 119 ? -1.926 -3.525 9.205 1.00 97.62 119 ALA A C 1
ATOM 957 O O . ALA A 1 119 ? -2.618 -4.428 9.681 1.00 97.62 119 ALA A O 1
ATOM 958 N N . SER A 1 120 ? -0.796 -3.790 8.546 1.00 97.06 120 SER A N 1
ATOM 959 C CA . SER A 1 120 ? -0.293 -5.150 8.320 1.00 97.06 120 SER A CA 1
ATOM 960 C C . SER A 1 120 ? 0.251 -5.805 9.596 1.00 97.06 120 SER A C 1
ATOM 962 O O . SER A 1 120 ? -0.166 -6.911 9.950 1.00 97.06 120 SER A O 1
ATOM 964 N N . SER A 1 121 ? 1.150 -5.151 10.334 1.00 96.19 121 SER A N 1
ATOM 965 C CA . SER A 1 121 ? 1.830 -5.700 11.518 1.00 96.19 121 SER A CA 1
ATOM 966 C C . SER A 1 121 ? 0.942 -5.718 12.766 1.00 96.19 121 SER A C 1
ATOM 968 O O . SER A 1 121 ? 0.993 -6.672 13.541 1.00 96.19 121 SER A O 1
ATOM 970 N N . GLY A 1 122 ? 0.059 -4.732 12.920 1.00 93.94 122 GLY A N 1
ATOM 971 C CA . GLY A 1 122 ? -0.868 -4.610 14.044 1.00 93.94 122 GLY A CA 1
ATOM 972 C C . GLY A 1 122 ? -2.168 -5.392 13.863 1.00 93.94 122 GLY A C 1
ATOM 973 O O . GLY A 1 122 ? -2.557 -6.126 14.768 1.00 93.94 122 GLY A O 1
ATOM 974 N N . PHE A 1 123 ? -2.808 -5.272 12.693 1.00 94.31 123 PHE A N 1
ATOM 975 C CA . PHE A 1 123 ? -4.170 -5.780 12.442 1.00 94.31 123 PHE A CA 1
ATOM 976 C C . PHE A 1 123 ? -4.229 -6.930 11.426 1.00 94.31 123 PHE A C 1
ATOM 978 O O . PHE A 1 123 ? -5.262 -7.572 11.259 1.00 94.31 123 PHE A O 1
ATOM 985 N N . GLY A 1 124 ? -3.115 -7.233 10.755 1.00 96.12 124 GLY A N 1
ATOM 986 C CA . GLY A 1 124 ? -3.027 -8.325 9.783 1.00 96.12 124 GLY A CA 1
ATOM 987 C C . GLY A 1 124 ? -3.528 -7.965 8.382 1.00 96.12 124 GLY A C 1
ATOM 988 O O . GLY A 1 124 ? -3.486 -8.807 7.484 1.00 96.12 124 GLY A O 1
ATOM 989 N N . ILE A 1 125 ? -3.950 -6.720 8.160 1.00 97.50 125 ILE A N 1
ATOM 990 C CA . ILE A 1 125 ? -4.503 -6.270 6.881 1.00 97.50 125 ILE A CA 1
ATOM 991 C C . ILE A 1 125 ? -3.413 -6.335 5.807 1.00 97.50 125 ILE A C 1
ATOM 993 O O . ILE A 1 125 ? -2.398 -5.646 5.879 1.00 97.50 125 ILE A O 1
ATOM 997 N N . GLY A 1 126 ? -3.607 -7.191 4.802 1.00 96.25 126 GLY A N 1
ATOM 998 C CA . GLY A 1 126 ? -2.628 -7.394 3.727 1.00 96.25 126 GLY A CA 1
ATOM 999 C C . GLY A 1 126 ? -1.358 -8.144 4.148 1.00 96.25 126 GLY A C 1
ATOM 1000 O O . GLY A 1 126 ? -0.453 -8.300 3.329 1.00 96.25 126 GLY A O 1
ATOM 1001 N N . ARG A 1 127 ? -1.279 -8.665 5.383 1.00 96.00 127 ARG A N 1
ATOM 1002 C CA . ARG A 1 127 ? -0.103 -9.400 5.888 1.00 96.00 127 ARG A CA 1
ATOM 1003 C C . ARG A 1 127 ? 0.225 -10.633 5.048 1.00 96.00 127 ARG A C 1
ATOM 1005 O O . ARG A 1 127 ? 1.395 -10.953 4.859 1.00 96.00 127 ARG A O 1
ATOM 1012 N N . TYR A 1 128 ? -0.793 -11.287 4.492 1.00 95.88 128 TYR A N 1
ATOM 1013 C CA . TYR A 1 128 ? -0.622 -12.460 3.633 1.00 95.88 128 TYR A CA 1
ATOM 1014 C C . TYR A 1 128 ? 0.237 -12.182 2.385 1.00 95.88 128 TYR A C 1
ATOM 1016 O O . TYR A 1 128 ? 0.886 -13.100 1.888 1.00 95.88 128 TYR A O 1
ATOM 1024 N N . LEU A 1 129 ? 0.310 -10.929 1.909 1.00 95.25 129 LEU A N 1
ATOM 1025 C CA . LEU A 1 129 ? 1.140 -10.546 0.759 1.00 95.25 129 LEU A CA 1
ATOM 1026 C C . LEU A 1 129 ? 2.638 -10.738 1.033 1.00 95.25 129 LEU A C 1
ATOM 1028 O O . LEU A 1 129 ? 3.396 -11.024 0.115 1.00 95.25 129 LEU A O 1
ATOM 1032 N N . TYR A 1 130 ? 3.065 -10.652 2.296 1.00 92.56 130 TYR A N 1
ATOM 1033 C CA . TYR A 1 130 ? 4.448 -10.931 2.698 1.00 92.56 130 TYR A CA 1
ATOM 1034 C C . TYR A 1 130 ? 4.789 -12.427 2.669 1.00 92.56 130 TYR A C 1
ATOM 1036 O O . TYR A 1 130 ? 5.953 -12.791 2.778 1.00 92.56 130 TYR A O 1
ATOM 1044 N N . SER A 1 131 ? 3.779 -13.296 2.557 1.00 93.56 131 SER A N 1
ATOM 1045 C CA . SER A 1 131 ? 3.950 -14.746 2.406 1.00 93.56 131 SER A CA 1
ATOM 1046 C C . SER A 1 131 ? 3.917 -15.203 0.947 1.00 93.56 131 SER A C 1
ATOM 1048 O O . SER A 1 131 ? 3.885 -16.408 0.698 1.00 93.56 131 SER A O 1
ATOM 1050 N N . LEU A 1 132 ? 3.863 -14.266 -0.005 1.00 92.44 132 LEU A N 1
ATOM 1051 C CA . LEU A 1 132 ? 4.054 -14.572 -1.416 1.00 92.44 132 LEU A CA 1
ATOM 1052 C C . LEU A 1 132 ? 5.521 -14.924 -1.664 1.00 92.44 132 LEU A C 1
ATOM 1054 O O . LEU A 1 132 ? 6.424 -14.274 -1.135 1.00 92.44 132 LEU A O 1
ATOM 1058 N N . ASP A 1 133 ? 5.741 -15.931 -2.503 1.00 88.94 133 ASP A N 1
ATOM 1059 C CA . ASP A 1 133 ? 7.072 -16.220 -3.018 1.00 88.94 133 ASP A CA 1
ATOM 1060 C C . ASP A 1 133 ? 7.572 -15.052 -3.878 1.00 88.94 133 ASP A C 1
ATOM 1062 O O . ASP A 1 133 ? 6.794 -14.228 -4.373 1.00 88.94 133 ASP A O 1
ATOM 1066 N N . THR A 1 134 ? 8.889 -14.989 -4.079 1.00 88.38 134 THR A N 1
ATOM 1067 C CA . THR A 1 134 ? 9.504 -14.010 -4.976 1.00 88.38 134 THR A CA 1
ATOM 1068 C C . THR A 1 134 ? 8.849 -14.064 -6.355 1.00 88.38 134 THR A C 1
ATOM 1070 O O . THR A 1 134 ? 8.935 -15.072 -7.058 1.00 88.38 134 THR A O 1
ATOM 1073 N N . ALA A 1 135 ? 8.217 -12.960 -6.753 1.00 92.75 135 ALA A N 1
ATOM 1074 C CA . ALA A 1 135 ? 7.512 -12.858 -8.018 1.00 92.75 135 ALA A CA 1
ATOM 1075 C C . ALA A 1 135 ? 8.362 -12.119 -9.056 1.00 92.75 135 ALA A C 1
ATOM 1077 O O . ALA A 1 135 ? 8.953 -11.070 -8.784 1.00 92.75 135 ALA A O 1
ATOM 1078 N N . PHE A 1 136 ? 8.387 -12.660 -10.268 1.00 95.62 136 PHE A N 1
ATOM 1079 C CA . PHE A 1 136 ? 8.932 -11.987 -11.439 1.00 95.62 136 PHE A CA 1
ATOM 1080 C C . PHE A 1 136 ? 7.789 -11.530 -12.335 1.00 95.62 136 PHE A C 1
ATOM 1082 O O . PHE A 1 136 ? 6.755 -12.193 -12.419 1.00 95.62 136 PHE A O 1
ATOM 1089 N N . ALA A 1 137 ? 7.988 -10.407 -13.020 1.00 96.12 137 ALA A N 1
ATOM 1090 C CA . ALA A 1 137 ? 7.080 -9.948 -14.058 1.00 96.12 137 ALA A CA 1
ATOM 1091 C C . ALA A 1 137 ? 6.833 -11.061 -15.087 1.00 96.12 137 ALA A C 1
ATOM 1093 O O . ALA A 1 137 ? 7.762 -11.766 -15.488 1.00 96.12 137 ALA A O 1
ATOM 1094 N N . SER A 1 138 ? 5.583 -11.204 -15.533 1.00 94.12 138 SER A N 1
ATOM 1095 C CA . SER A 1 138 ? 5.219 -12.248 -16.502 1.00 94.12 138 SER A CA 1
ATOM 1096 C C . SER A 1 138 ? 5.926 -12.041 -17.836 1.00 94.12 138 SER A C 1
ATOM 1098 O O . SER A 1 138 ? 6.316 -12.999 -18.499 1.00 94.12 138 SER A O 1
ATOM 1100 N N . GLN A 1 139 ? 6.080 -10.777 -18.231 1.00 94.88 139 GLN A N 1
ATOM 1101 C CA . GLN A 1 139 ? 6.755 -10.370 -19.454 1.00 94.88 139 GLN A CA 1
ATOM 1102 C C . GLN A 1 139 ? 7.477 -9.039 -19.217 1.00 94.88 139 GLN A C 1
ATOM 1104 O O . GLN A 1 139 ? 7.024 -8.204 -18.433 1.00 94.88 139 GLN A O 1
ATOM 1109 N N . CYS A 1 140 ? 8.602 -8.832 -19.899 1.00 95.62 140 CYS A N 1
ATOM 1110 C CA . CYS A 1 140 ? 9.363 -7.585 -19.871 1.00 95.62 140 CYS A CA 1
ATOM 1111 C C . CYS A 1 140 ? 9.765 -7.189 -21.293 1.00 95.62 140 CYS A C 1
ATOM 1113 O O . CYS A 1 140 ? 9.960 -8.048 -22.150 1.00 95.62 140 CYS A O 1
ATOM 1115 N N . SER A 1 141 ? 9.886 -5.888 -21.536 1.00 94.31 141 SER A N 1
ATOM 1116 C CA . SER A 1 141 ? 10.186 -5.294 -22.837 1.00 94.31 141 SER A CA 1
ATOM 1117 C C . SER A 1 141 ? 10.929 -3.968 -22.666 1.00 94.31 141 SER A C 1
ATOM 1119 O O . SER A 1 141 ? 10.771 -3.284 -21.656 1.00 94.31 141 SER A O 1
ATOM 1121 N N . PHE A 1 142 ? 11.714 -3.569 -23.667 1.00 94.50 142 PHE A N 1
ATOM 1122 C CA . PHE A 1 142 ? 12.276 -2.212 -23.744 1.00 94.50 142 PHE A CA 1
ATOM 1123 C C . PHE A 1 142 ? 11.335 -1.216 -24.436 1.00 94.50 142 PHE A C 1
ATOM 1125 O O . PHE A 1 142 ? 11.518 -0.006 -24.320 1.00 94.50 142 PHE A O 1
ATOM 1132 N N . SER A 1 143 ? 10.310 -1.708 -25.133 1.00 92.62 143 SER A N 1
ATOM 1133 C CA . SER A 1 143 ? 9.270 -0.902 -25.775 1.00 92.62 143 SER A CA 1
ATOM 1134 C C . SER A 1 143 ? 7.950 -0.964 -25.008 1.00 92.62 143 SER A C 1
ATOM 1136 O O . SER A 1 143 ? 7.649 -1.961 -24.346 1.00 92.62 143 SER A O 1
ATOM 1138 N N . SER A 1 144 ? 7.162 0.107 -25.131 1.00 93.06 144 SER A N 1
ATOM 1139 C CA . SER A 1 144 ? 5.829 0.208 -24.538 1.00 93.06 144 SER A CA 1
ATOM 1140 C C . SER A 1 144 ? 4.863 -0.798 -25.158 1.00 93.06 144 SER A C 1
ATOM 1142 O O . SER A 1 144 ? 4.851 -0.989 -26.374 1.00 93.06 144 SER A O 1
ATOM 1144 N N . GLN A 1 145 ? 4.050 -1.426 -24.311 1.00 92.25 145 GLN A N 1
ATOM 1145 C CA . GLN A 1 145 ? 3.018 -2.384 -24.695 1.00 92.25 145 GLN A CA 1
ATOM 1146 C C . GLN A 1 145 ? 1.759 -2.155 -23.850 1.00 92.25 145 GLN A C 1
ATOM 1148 O O . GLN A 1 145 ? 1.823 -1.613 -22.745 1.00 92.25 145 GLN A O 1
ATOM 1153 N N . SER A 1 146 ? 0.596 -2.553 -24.370 1.00 91.69 146 SER A N 1
ATOM 1154 C CA . SER A 1 146 ? -0.673 -2.397 -23.651 1.00 91.69 146 SER A CA 1
ATOM 1155 C C . SER A 1 146 ? -0.685 -3.237 -22.370 1.00 91.69 146 SER A C 1
ATOM 1157 O O . SER A 1 146 ? -0.312 -4.407 -22.392 1.00 91.69 146 SER A O 1
ATOM 1159 N N . GLY A 1 147 ? -1.105 -2.635 -21.255 1.00 90.19 147 GLY A N 1
ATOM 1160 C CA . GLY A 1 147 ? -1.163 -3.289 -19.942 1.00 90.19 147 GLY A CA 1
ATOM 1161 C C . GLY A 1 147 ? 0.177 -3.396 -19.206 1.00 90.19 147 GLY A C 1
ATOM 1162 O O . GLY A 1 147 ? 0.203 -3.911 -18.093 1.00 90.19 147 GLY A O 1
ATOM 1163 N N . TYR A 1 148 ? 1.276 -2.913 -19.792 1.00 94.88 148 TYR A N 1
ATOM 1164 C CA . TYR A 1 148 ? 2.580 -2.912 -19.135 1.00 94.88 148 TYR A CA 1
ATOM 1165 C C . TYR A 1 148 ? 2.739 -1.678 -18.246 1.00 94.88 148 TYR A C 1
ATOM 1167 O O . TYR A 1 148 ? 2.374 -0.563 -18.621 1.00 94.88 148 TYR A O 1
ATOM 1175 N N . GLU A 1 149 ? 3.365 -1.875 -17.095 1.00 95.38 149 GLU A N 1
ATOM 1176 C CA . GLU A 1 149 ? 3.846 -0.814 -16.226 1.00 95.38 149 GLU A CA 1
ATOM 1177 C C . GLU A 1 149 ? 5.240 -0.346 -16.655 1.00 95.38 149 GLU A C 1
ATOM 1179 O O . GLU A 1 149 ? 6.023 -1.091 -17.253 1.00 95.38 149 GLU A O 1
ATOM 1184 N N . PHE A 1 150 ? 5.565 0.906 -16.340 1.00 95.31 150 PHE A N 1
ATOM 1185 C CA . PHE A 1 150 ? 6.844 1.517 -16.682 1.00 95.31 150 PHE A CA 1
ATOM 1186 C C . PHE A 1 150 ? 7.746 1.630 -15.456 1.00 95.31 150 PHE A C 1
ATOM 1188 O O . PHE A 1 150 ? 7.355 2.183 -14.429 1.00 95.31 150 PHE A O 1
ATOM 1195 N N . HIS A 1 151 ? 8.985 1.162 -15.584 1.00 94.81 151 HIS A N 1
ATOM 1196 C CA . HIS A 1 151 ? 10.043 1.400 -14.615 1.00 94.81 151 HIS A CA 1
ATOM 1197 C C . HIS A 1 151 ? 11.186 2.183 -15.262 1.00 94.81 151 HIS A C 1
ATOM 1199 O O . HIS A 1 151 ? 11.802 1.750 -16.242 1.00 94.81 151 HIS A O 1
ATOM 1205 N N . LYS A 1 152 ? 11.493 3.348 -14.686 1.00 92.38 152 LYS A N 1
ATOM 1206 C CA . LYS A 1 152 ? 12.633 4.162 -15.101 1.00 92.38 152 LYS A CA 1
ATOM 1207 C C . LYS A 1 152 ? 13.921 3.550 -14.541 1.00 92.38 152 LYS A C 1
ATOM 1209 O O . LYS A 1 152 ? 14.059 3.453 -13.327 1.00 92.38 152 LYS A O 1
ATOM 1214 N N . GLY A 1 153 ? 14.844 3.163 -15.423 1.00 89.50 153 GLY A N 1
ATOM 1215 C CA . GLY A 1 153 ? 16.172 2.693 -15.028 1.00 89.50 153 GLY A CA 1
ATOM 1216 C C . GLY A 1 153 ? 17.012 3.804 -14.394 1.00 89.50 153 GLY A C 1
ATOM 1217 O O . GLY A 1 153 ? 16.722 4.997 -14.556 1.00 89.50 153 GLY A O 1
ATOM 1218 N N . LYS A 1 154 ? 18.061 3.413 -13.667 1.00 87.94 154 LYS A N 1
ATOM 1219 C CA . LYS A 1 154 ? 19.039 4.358 -13.111 1.00 87.94 154 LYS A CA 1
ATOM 1220 C C . LYS A 1 154 ? 19.862 5.012 -14.233 1.00 87.94 154 LYS A C 1
ATOM 1222 O O . LYS A 1 154 ? 19.843 4.532 -15.367 1.00 87.94 154 LYS A O 1
ATOM 1227 N N . PRO A 1 155 ? 20.596 6.106 -13.959 1.00 86.69 155 PRO A N 1
ATOM 1228 C CA . PRO A 1 155 ? 21.496 6.693 -14.949 1.00 86.69 155 PRO A CA 1
ATOM 1229 C C . PRO A 1 155 ? 22.445 5.639 -15.544 1.00 86.69 155 PRO A C 1
ATOM 1231 O O . PRO A 1 155 ? 23.171 4.978 -14.809 1.00 86.69 155 PRO A O 1
ATOM 1234 N N . GLY A 1 156 ? 22.415 5.473 -16.870 1.00 83.81 156 GLY A N 1
ATOM 1235 C CA . GLY A 1 156 ? 23.200 4.460 -17.592 1.00 83.81 156 GLY A CA 1
ATOM 1236 C C . GLY A 1 156 ? 22.488 3.121 -17.831 1.00 83.81 156 GLY A C 1
ATOM 1237 O O . GLY A 1 156 ? 22.995 2.297 -18.588 1.00 83.81 156 GLY A O 1
ATOM 1238 N N . GLU A 1 157 ? 21.302 2.909 -17.259 1.00 87.81 157 GLU A N 1
ATOM 1239 C CA . GLU A 1 157 ? 20.484 1.710 -17.465 1.00 87.81 157 GLU A CA 1
ATOM 1240 C C . GLU A 1 157 ? 19.310 1.983 -18.421 1.00 87.81 157 GLU A C 1
ATOM 1242 O O . GLU A 1 157 ? 18.774 3.091 -18.496 1.00 87.81 157 GLU A O 1
ATOM 1247 N N . LYS A 1 158 ? 18.875 0.950 -19.154 1.00 89.12 158 LYS A N 1
ATOM 1248 C CA . LYS A 1 158 ? 17.684 1.021 -20.016 1.00 89.12 158 LYS A CA 1
ATOM 1249 C C . LYS A 1 158 ? 16.416 0.992 -19.152 1.00 89.12 158 LYS A C 1
ATOM 1251 O O . LYS A 1 158 ? 16.304 0.169 -18.246 1.00 89.12 158 LYS A O 1
ATOM 1256 N N . SER A 1 159 ? 15.435 1.840 -19.462 1.00 94.31 159 SER A N 1
ATOM 1257 C CA . SER A 1 159 ? 14.093 1.738 -18.872 1.00 94.31 159 SER A CA 1
ATOM 1258 C C . SER A 1 159 ? 13.382 0.467 -19.335 1.00 94.31 159 SER A C 1
ATOM 1260 O O . SER A 1 159 ? 13.575 0.017 -20.465 1.00 94.31 159 SER A O 1
ATOM 1262 N N . ILE A 1 160 ? 12.543 -0.098 -18.467 1.00 96.38 160 ILE A N 1
ATOM 1263 C CA . ILE A 1 160 ? 11.882 -1.384 -18.703 1.00 96.38 160 ILE A CA 1
ATOM 1264 C C . ILE A 1 160 ? 10.372 -1.204 -18.592 1.00 96.38 160 ILE A C 1
ATOM 1266 O O . ILE A 1 160 ? 9.861 -0.658 -17.614 1.00 96.38 160 ILE A O 1
ATOM 1270 N N . TRP A 1 161 ? 9.663 -1.712 -19.591 1.00 96.88 161 TRP A N 1
ATOM 1271 C CA . TRP A 1 161 ? 8.229 -1.948 -19.544 1.00 96.88 161 TRP A CA 1
ATOM 1272 C C . TRP A 1 161 ? 7.997 -3.385 -19.092 1.00 96.88 161 TRP A C 1
ATOM 1274 O O . TRP A 1 161 ? 8.651 -4.304 -19.589 1.00 96.88 161 TRP A O 1
ATOM 1284 N N . TRP A 1 162 ? 7.068 -3.615 -18.174 1.00 97.06 162 TRP A N 1
ATOM 1285 C CA . TRP A 1 162 ? 6.849 -4.945 -17.611 1.00 97.06 162 TRP A CA 1
ATOM 1286 C C . TRP A 1 162 ? 5.376 -5.221 -17.335 1.00 97.06 162 TRP A C 1
ATOM 1288 O O . TRP A 1 162 ? 4.625 -4.330 -16.959 1.00 97.06 162 TRP A O 1
ATOM 1298 N N . LEU A 1 163 ? 4.969 -6.472 -17.524 1.00 96.62 163 LEU A N 1
ATOM 1299 C CA . LEU A 1 163 ? 3.632 -6.950 -17.208 1.00 96.62 163 LEU A CA 1
ATOM 1300 C C . LEU A 1 163 ? 3.640 -7.565 -15.801 1.00 96.62 163 LEU A C 1
ATOM 1302 O O . LEU A 1 163 ? 4.357 -8.557 -15.590 1.00 96.62 163 LEU A O 1
ATOM 1306 N N . PRO A 1 164 ? 2.863 -7.024 -14.846 1.00 95.06 164 PRO A N 1
ATOM 1307 C CA . PRO A 1 164 ? 2.770 -7.599 -13.513 1.00 95.06 164 PRO A CA 1
ATOM 1308 C C . PRO A 1 164 ? 2.314 -9.067 -13.536 1.00 95.06 164 PRO A C 1
ATOM 1310 O O . PRO A 1 164 ? 1.532 -9.461 -14.406 1.00 95.06 164 PRO A O 1
ATOM 1313 N N . PRO A 1 165 ? 2.816 -9.914 -12.622 1.00 94.25 165 PRO A N 1
ATOM 1314 C CA . PRO A 1 165 ? 2.380 -11.299 -12.534 1.00 94.25 165 PRO A CA 1
ATOM 1315 C C . PRO A 1 165 ? 0.984 -11.420 -11.925 1.00 94.25 165 PRO A C 1
ATOM 1317 O O . PRO A 1 165 ? 0.502 -10.528 -11.229 1.00 94.25 165 PRO A O 1
ATOM 1320 N N . LYS A 1 166 ? 0.347 -12.566 -12.169 1.00 92.62 166 LYS A N 1
ATOM 1321 C CA . LYS A 1 166 ? -0.919 -12.917 -11.521 1.00 92.62 166 LYS A CA 1
ATOM 1322 C C . LYS A 1 166 ? -0.678 -13.417 -10.106 1.00 92.62 166 LYS A C 1
ATOM 1324 O O . LYS A 1 166 ? 0.302 -14.120 -9.847 1.00 92.62 166 LYS A O 1
ATOM 1329 N N . LEU A 1 167 ? -1.599 -13.097 -9.204 1.00 92.06 167 LEU A N 1
ATOM 1330 C CA . LEU A 1 167 ? -1.564 -13.636 -7.848 1.00 92.06 167 LEU A CA 1
ATOM 1331 C C . LEU A 1 167 ? -1.864 -15.146 -7.851 1.00 92.06 167 LEU A C 1
ATOM 1333 O O . LEU A 1 167 ? -2.674 -15.621 -8.652 1.00 92.06 167 LEU A O 1
ATOM 1337 N N . PRO A 1 168 ? -1.246 -15.929 -6.947 1.00 91.88 168 PRO A N 1
ATOM 1338 C CA . PRO A 1 168 ? -1.595 -17.333 -6.790 1.00 91.88 168 PRO A CA 1
ATOM 1339 C C . PRO A 1 168 ? -3.024 -17.474 -6.250 1.00 91.88 168 PRO A C 1
ATOM 1341 O O . PRO A 1 168 ? -3.509 -16.624 -5.502 1.00 91.88 168 PRO A O 1
ATOM 1344 N N . SER A 1 169 ? -3.688 -18.590 -6.564 1.00 91.06 169 SER A N 1
ATOM 1345 C CA . SER A 1 169 ? -5.104 -18.802 -6.223 1.00 91.06 169 SER A CA 1
ATOM 1346 C C . SER A 1 169 ? -5.408 -18.672 -4.726 1.00 91.06 169 SER A C 1
ATOM 1348 O O . SER A 1 169 ? -6.476 -18.203 -4.350 1.00 91.06 169 SER A O 1
ATOM 1350 N N . TRP A 1 170 ? -4.474 -19.027 -3.842 1.00 91.75 170 TRP A N 1
ATOM 1351 C CA . TRP A 1 170 ? -4.668 -18.891 -2.395 1.00 91.75 170 TRP A CA 1
ATOM 1352 C C . TRP A 1 170 ? -4.664 -17.431 -1.905 1.00 91.75 170 TRP A C 1
ATOM 1354 O O . TRP A 1 170 ? -5.205 -17.155 -0.835 1.00 91.75 170 TRP A O 1
ATOM 1364 N N . ALA A 1 171 ? -4.070 -16.513 -2.672 1.00 93.25 171 ALA A N 1
ATOM 1365 C CA . ALA A 1 171 ? -3.890 -15.101 -2.333 1.00 93.25 171 ALA A CA 1
ATOM 1366 C C . ALA A 1 171 ? -4.991 -14.192 -2.910 1.00 93.25 171 ALA A C 1
ATOM 1368 O O . ALA A 1 171 ? -4.917 -12.978 -2.756 1.00 93.25 171 ALA A O 1
ATOM 1369 N N . ILE A 1 172 ? -6.012 -14.770 -3.547 1.00 92.88 172 ILE A N 1
ATOM 1370 C CA . ILE A 1 172 ? -7.209 -14.067 -4.027 1.00 92.88 172 ILE A CA 1
ATOM 1371 C C . ILE A 1 172 ? -8.462 -14.572 -3.287 1.00 92.88 172 ILE A C 1
ATOM 1373 O O . ILE A 1 172 ? -8.442 -15.685 -2.728 1.00 92.88 172 ILE A O 1
ATOM 1377 N N . PRO A 1 173 ? -9.558 -13.789 -3.241 1.00 91.06 173 PRO A N 1
ATOM 1378 C CA . PRO A 1 173 ? -10.770 -14.185 -2.530 1.00 91.06 173 PRO A CA 1
ATOM 1379 C C . PRO A 1 173 ? -11.393 -15.426 -3.178 1.00 91.06 173 PRO A C 1
ATOM 1381 O O . PRO A 1 173 ? -11.323 -15.596 -4.396 1.00 91.06 173 PRO A O 1
ATOM 1384 N N . GLN A 1 174 ? -12.004 -16.302 -2.374 1.00 83.56 174 GLN A N 1
ATOM 1385 C CA . GLN A 1 174 ? -12.486 -17.610 -2.843 1.00 83.56 174 GLN A CA 1
ATOM 1386 C C . GLN A 1 174 ? -13.458 -17.516 -4.028 1.00 83.56 174 GLN A C 1
ATOM 1388 O O . GLN A 1 174 ? -13.363 -18.317 -4.956 1.00 83.56 174 GLN A O 1
ATOM 1393 N N . SER A 1 175 ? -14.319 -16.495 -4.043 1.00 82.50 175 SER A N 1
ATOM 1394 C CA . SER A 1 175 ? -15.277 -16.224 -5.123 1.00 82.50 175 SER A CA 1
ATOM 1395 C C . SER A 1 175 ? -14.635 -15.987 -6.497 1.00 82.50 175 SER A C 1
ATOM 1397 O O . SER A 1 175 ? -15.326 -16.090 -7.506 1.00 82.50 175 SER A O 1
ATOM 1399 N N . PHE A 1 176 ? -13.328 -15.712 -6.554 1.00 77.00 176 PHE A N 1
ATOM 1400 C CA . PHE A 1 176 ? -12.578 -15.445 -7.785 1.00 77.00 176 PHE A CA 1
ATOM 1401 C C . PHE A 1 176 ? -11.562 -16.548 -8.140 1.00 77.00 176 PHE A C 1
ATOM 1403 O O . PHE A 1 176 ? -10.859 -16.432 -9.140 1.00 77.00 176 PHE A O 1
ATOM 1410 N N . ARG A 1 177 ? -11.470 -17.641 -7.364 1.00 71.00 177 ARG A N 1
ATOM 1411 C CA . ARG A 1 177 ? -10.441 -18.694 -7.541 1.00 71.00 177 ARG A CA 1
ATOM 1412 C C . ARG A 1 177 ? -10.644 -19.625 -8.744 1.00 71.00 177 ARG A C 1
ATOM 1414 O O . ARG A 1 177 ? -9.789 -20.474 -8.983 1.00 71.00 177 ARG A O 1
ATOM 1421 N N . GLY A 1 178 ? -11.737 -19.495 -9.497 1.00 56.25 178 GLY A N 1
ATOM 1422 C CA . GLY A 1 178 ? -12.121 -20.444 -10.544 1.00 56.25 178 GLY A CA 1
ATOM 1423 C C . GLY A 1 178 ? -12.382 -19.798 -11.902 1.00 56.25 178 GLY A C 1
ATOM 1424 O O . GLY A 1 178 ? -13.435 -19.208 -12.120 1.00 56.25 178 GLY A O 1
ATOM 1425 N N . GLY A 1 179 ? -11.463 -20.003 -12.845 1.00 52.44 179 GLY A N 1
ATOM 1426 C CA . GLY A 1 179 ? -11.778 -20.003 -14.271 1.00 52.44 179 GLY A CA 1
ATOM 1427 C C . GLY A 1 179 ? -11.990 -21.441 -14.761 1.00 52.44 179 GLY A C 1
ATOM 1428 O O . GLY A 1 179 ? -11.103 -22.271 -14.588 1.00 52.44 179 GLY A O 1
ATOM 1429 N N . SER A 1 180 ? -13.137 -21.691 -15.410 1.00 46.31 180 SER A N 1
ATOM 1430 C CA . SER A 1 180 ? -13.561 -22.869 -16.211 1.00 46.31 180 SER A CA 1
ATOM 1431 C C . SER A 1 180 ? -14.090 -24.144 -15.517 1.00 46.31 180 SER A C 1
ATOM 1433 O O . SER A 1 180 ? -13.409 -25.157 -15.430 1.00 46.31 180 SER A O 1
ATOM 1435 N N . ASN A 1 181 ? -15.364 -24.120 -15.101 1.00 39.34 181 ASN A N 1
ATOM 1436 C CA . ASN A 1 181 ? -16.485 -24.847 -15.738 1.00 39.34 181 ASN A CA 1
ATOM 1437 C C . ASN A 1 181 ? -17.730 -24.735 -14.846 1.00 39.34 181 ASN A C 1
ATOM 1439 O O . ASN A 1 181 ? -17.911 -25.516 -13.918 1.00 39.34 181 ASN A O 1
ATOM 1443 N N . CYS A 1 182 ? -18.622 -23.797 -15.162 1.00 33.81 182 CYS A N 1
ATOM 1444 C CA . CYS A 1 182 ? -20.011 -23.915 -14.739 1.00 33.81 182 CYS A CA 1
ATOM 1445 C C . CYS A 1 182 ? -20.809 -24.362 -15.960 1.00 33.81 182 CYS A C 1
ATOM 1447 O O . CYS A 1 182 ? -21.262 -23.538 -16.753 1.00 33.81 182 CYS A O 1
ATOM 1449 N N . THR A 1 183 ? -21.002 -25.673 -16.108 1.00 33.38 183 THR A N 1
ATOM 1450 C CA . THR A 1 183 ? -22.277 -26.157 -16.628 1.00 33.38 183 THR A CA 1
ATOM 1451 C C . THR A 1 183 ? -23.335 -25.634 -15.671 1.00 33.38 183 THR A C 1
ATOM 1453 O O . THR A 1 183 ? -23.554 -26.171 -14.587 1.00 33.38 183 THR A O 1
ATOM 1456 N N . ILE A 1 184 ? -23.948 -24.515 -16.049 1.00 36.34 184 ILE A N 1
ATOM 1457 C CA . ILE A 1 184 ? -25.186 -24.063 -15.438 1.00 36.34 184 ILE A CA 1
ATOM 1458 C C . ILE A 1 184 ? -26.219 -25.114 -15.843 1.00 36.34 184 ILE A C 1
ATOM 1460 O O . ILE A 1 184 ? -26.861 -24.999 -16.884 1.00 36.34 184 ILE A O 1
ATOM 1464 N N . ASN A 1 185 ? -26.351 -26.170 -15.037 1.00 39.09 185 ASN A N 1
ATOM 1465 C CA . ASN A 1 185 ? -27.645 -26.810 -14.905 1.00 39.09 185 ASN A CA 1
ATOM 1466 C C . ASN A 1 185 ? -28.547 -25.731 -14.327 1.00 39.09 185 ASN A C 1
ATOM 1468 O O . ASN A 1 185 ? -28.411 -25.310 -13.180 1.00 39.09 185 ASN A O 1
ATOM 1472 N N . SER A 1 186 ? -29.376 -25.207 -15.218 1.00 40.09 186 SER A N 1
ATOM 1473 C CA . SER A 1 186 ? -30.436 -24.264 -14.950 1.00 40.09 186 SER A CA 1
ATOM 1474 C C . SER A 1 186 ? -31.446 -24.927 -14.023 1.00 40.09 186 SER A C 1
ATOM 1476 O O . SER A 1 186 ? -32.456 -25.448 -14.491 1.00 40.09 186 SER A O 1
ATOM 1478 N N . ASP A 1 187 ? -31.172 -24.916 -12.723 1.00 34.66 187 ASP A N 1
ATOM 1479 C CA . ASP A 1 187 ? -32.240 -24.990 -11.745 1.00 34.66 187 ASP A CA 1
ATOM 1480 C C . ASP A 1 187 ? -32.550 -23.580 -11.260 1.00 34.66 187 ASP A C 1
ATOM 1482 O O . ASP A 1 187 ? -31.691 -22.802 -10.833 1.00 34.66 187 ASP A O 1
ATOM 1486 N N . SER A 1 188 ? -33.790 -23.206 -11.519 1.00 47.94 188 SER A N 1
ATOM 1487 C CA . SER A 1 188 ? -34.234 -21.833 -11.612 1.00 47.94 188 SER A CA 1
ATOM 1488 C C . SER A 1 188 ? -34.824 -21.412 -10.283 1.00 47.94 188 SER A C 1
ATOM 1490 O O . SER A 1 188 ? -35.999 -21.636 -10.020 1.00 47.94 188 SER A O 1
ATOM 1492 N N . SER A 1 189 ? -34.056 -20.676 -9.493 1.00 42.66 189 SER A N 1
ATOM 1493 C CA . SER A 1 189 ? -34.642 -19.729 -8.548 1.00 42.66 189 SER A CA 1
ATOM 1494 C C . SER A 1 189 ? -33.848 -18.429 -8.575 1.00 42.66 189 SER A C 1
ATOM 1496 O O . SER A 1 189 ? -33.088 -18.102 -7.667 1.00 42.66 189 SER A O 1
ATOM 1498 N N . LYS A 1 190 ? -34.013 -17.699 -9.686 1.00 34.44 190 LYS A N 1
ATOM 1499 C CA . LYS A 1 190 ? -33.569 -16.310 -9.835 1.00 34.44 190 LYS A CA 1
ATOM 1500 C C . LYS A 1 190 ? -34.095 -15.472 -8.654 1.00 34.44 190 LYS A C 1
ATOM 1502 O O . LYS A 1 190 ? -35.293 -15.553 -8.364 1.00 34.44 190 LYS A O 1
ATOM 1507 N N . PRO A 1 191 ? -33.290 -14.581 -8.048 1.00 36.25 191 PRO A N 1
ATOM 1508 C CA . PRO A 1 191 ? -33.852 -13.386 -7.437 1.00 36.25 191 PRO A CA 1
ATOM 1509 C C . PRO A 1 191 ? -34.584 -12.630 -8.553 1.00 36.25 191 PRO A C 1
ATOM 1511 O O . PRO A 1 191 ? -34.027 -12.435 -9.633 1.00 36.25 191 PRO A O 1
ATOM 1514 N N . LYS A 1 192 ? -35.858 -12.293 -8.332 1.00 32.41 192 LYS A N 1
ATOM 1515 C CA . LYS A 1 192 ? -36.712 -11.605 -9.311 1.00 32.41 192 LYS A CA 1
ATOM 1516 C C . LYS A 1 192 ? -35.954 -10.424 -9.925 1.00 32.41 192 LYS A C 1
ATOM 1518 O O . LYS A 1 192 ? -35.504 -9.554 -9.185 1.00 32.41 192 LYS A O 1
ATOM 1523 N N . ASP A 1 193 ? -35.848 -10.407 -11.256 1.00 32.62 193 ASP A N 1
ATOM 1524 C CA . ASP A 1 193 ? -35.423 -9.245 -12.036 1.00 32.62 193 ASP A CA 1
ATOM 1525 C C . ASP A 1 193 ? -36.137 -8.001 -11.491 1.00 32.62 193 ASP A C 1
ATOM 1527 O O . ASP A 1 193 ? -37.337 -7.814 -11.713 1.00 32.62 193 ASP A O 1
ATOM 1531 N N . TYR A 1 194 ? -35.416 -7.123 -10.793 1.00 39.00 194 TYR A N 1
ATOM 1532 C CA . TYR A 1 194 ? -35.856 -5.742 -10.691 1.00 39.00 194 TYR A CA 1
ATOM 1533 C C . TYR A 1 194 ? -35.563 -5.112 -12.050 1.00 39.00 194 TYR A C 1
ATOM 1535 O O . TYR A 1 194 ? -34.513 -4.511 -12.270 1.00 39.00 194 TYR A O 1
ATOM 1543 N N . GLN A 1 195 ? -36.475 -5.315 -13.004 1.00 46.47 195 GLN A N 1
ATOM 1544 C CA . GLN A 1 195 ? -36.495 -4.544 -14.238 1.00 46.47 195 GLN A CA 1
ATOM 1545 C C . GLN A 1 195 ? -36.605 -3.074 -13.827 1.00 46.47 195 GLN A C 1
ATOM 1547 O O . GLN A 1 195 ? -37.682 -2.624 -13.431 1.00 46.47 195 GLN A O 1
ATOM 1552 N N . MET A 1 196 ? -35.495 -2.327 -13.861 1.00 50.97 196 MET A N 1
ATOM 1553 C CA . MET A 1 196 ? -35.541 -0.881 -13.670 1.00 50.97 196 MET A CA 1
ATOM 1554 C C . MET A 1 196 ? -36.422 -0.312 -14.780 1.00 50.97 196 MET A C 1
ATOM 1556 O O . MET A 1 196 ? -35.990 -0.177 -15.925 1.00 50.97 196 MET A O 1
ATOM 1560 N N . LYS A 1 197 ? -37.685 -0.022 -14.453 1.00 66.44 197 LYS A N 1
ATOM 1561 C CA . LYS A 1 197 ? -38.583 0.677 -15.366 1.00 66.44 197 LYS A CA 1
ATOM 1562 C C . LYS A 1 197 ? -37.921 2.014 -15.707 1.00 66.44 197 LYS A C 1
ATOM 1564 O O . LYS A 1 197 ? -37.509 2.725 -14.788 1.00 66.44 197 LYS A O 1
ATOM 1569 N N . PRO A 1 198 ? -37.782 2.358 -16.994 1.00 70.94 198 PRO A N 1
ATOM 1570 C CA . PRO A 1 198 ? -37.221 3.644 -17.365 1.00 70.94 198 PRO A CA 1
ATOM 1571 C C . PRO A 1 198 ? -38.127 4.757 -16.834 1.00 70.94 198 PRO A C 1
ATOM 1573 O O . PRO A 1 198 ? -39.353 4.670 -16.916 1.00 70.94 198 PRO A O 1
ATOM 1576 N N . ALA A 1 199 ? -37.520 5.798 -16.272 1.00 75.19 199 ALA A N 1
ATOM 1577 C CA . ALA A 1 199 ? -38.245 6.890 -15.629 1.00 75.19 199 ALA A CA 1
ATOM 1578 C C . ALA A 1 199 ? -39.021 7.770 -16.626 1.00 75.19 199 ALA A C 1
ATOM 1580 O O . ALA A 1 199 ? -39.990 8.447 -16.274 1.00 75.19 199 ALA A O 1
ATOM 1581 N N . ALA A 1 200 ? -38.588 7.775 -17.886 1.00 83.88 200 ALA A N 1
ATOM 1582 C CA . ALA A 1 200 ? -39.327 8.314 -19.018 1.00 83.88 200 ALA A CA 1
ATOM 1583 C C . ALA A 1 200 ? -38.853 7.653 -20.316 1.00 83.88 200 ALA A C 1
ATOM 1585 O O . ALA A 1 200 ? -37.876 6.902 -20.329 1.00 83.88 200 ALA A O 1
ATOM 1586 N N . TYR A 1 201 ? -39.526 7.970 -21.416 1.00 9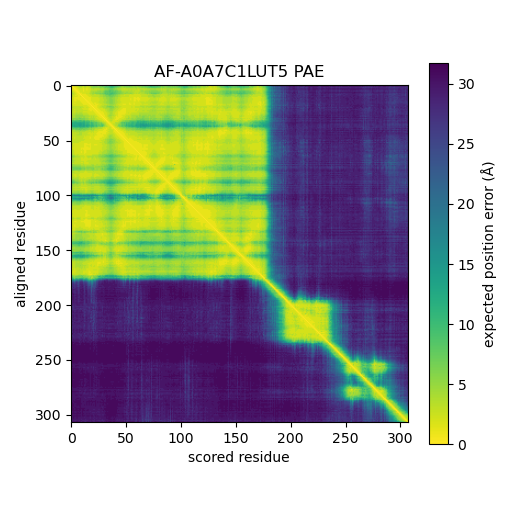0.50 201 TYR A N 1
ATOM 1587 C CA . TYR A 1 201 ? -39.122 7.560 -22.752 1.00 90.50 201 TYR A CA 1
ATOM 1588 C C . TYR A 1 201 ? -38.765 8.788 -23.577 1.00 90.50 201 TYR A C 1
ATOM 1590 O O . TYR A 1 201 ? -39.407 9.828 -23.460 1.00 90.50 201 TYR A O 1
ATOM 1598 N N . CYS A 1 202 ? -37.728 8.651 -24.396 1.00 85.06 202 CYS A N 1
ATOM 1599 C CA . CYS A 1 202 ? -37.342 9.664 -25.366 1.00 85.06 202 CYS A CA 1
ATOM 1600 C C . CYS A 1 202 ? -38.499 9.939 -26.336 1.00 85.06 202 CYS A C 1
ATOM 1602 O O . CYS A 1 202 ? -39.051 8.997 -26.902 1.00 85.06 202 CYS A O 1
ATOM 1604 N N . GLU A 1 203 ? -38.824 11.203 -26.578 1.00 86.06 203 GLU A N 1
ATOM 1605 C CA . GLU A 1 203 ? -39.898 11.589 -27.500 1.00 86.06 203 GLU A CA 1
ATOM 1606 C C . GLU A 1 203 ? -39.595 11.169 -28.950 1.00 86.06 203 GLU A C 1
ATOM 1608 O O . GLU A 1 203 ? -40.486 10.688 -29.648 1.00 86.06 203 GLU A O 1
ATOM 1613 N N . ASP A 1 204 ? -38.327 11.235 -29.370 1.00 86.38 204 ASP A N 1
ATOM 1614 C CA . ASP A 1 204 ? -37.933 10.963 -30.760 1.00 86.38 204 ASP A CA 1
ATOM 1615 C C . ASP A 1 204 ? -37.765 9.473 -31.076 1.00 86.38 204 ASP A C 1
ATOM 1617 O O . ASP A 1 204 ? -38.156 8.996 -32.139 1.00 86.38 204 ASP A O 1
ATOM 1621 N N . CYS A 1 205 ? -37.125 8.722 -30.178 1.00 86.31 205 CYS A N 1
ATOM 1622 C CA . CYS A 1 205 ? -36.745 7.330 -30.444 1.00 86.31 205 CYS A CA 1
ATOM 1623 C C . CYS A 1 205 ? -37.384 6.323 -29.492 1.00 86.31 205 CYS A C 1
ATOM 1625 O O . CYS A 1 205 ? -37.115 5.129 -29.603 1.00 86.31 205 CYS A O 1
ATOM 1627 N N . LYS A 1 206 ? -38.206 6.791 -28.543 1.00 86.25 206 LYS A N 1
ATOM 1628 C CA . LYS A 1 206 ? -38.915 5.971 -27.548 1.00 86.25 206 LYS A CA 1
ATOM 1629 C C . LYS A 1 206 ? -38.009 5.066 -26.710 1.00 86.25 206 LYS A C 1
ATOM 1631 O O . LYS A 1 206 ? -38.489 4.147 -26.057 1.00 86.25 206 LYS A O 1
ATOM 1636 N N . ALA A 1 207 ? -36.705 5.340 -26.681 1.00 84.38 207 ALA A N 1
ATOM 1637 C CA . ALA A 1 207 ? -35.769 4.647 -25.811 1.00 84.38 207 ALA A CA 1
ATOM 1638 C C . ALA A 1 207 ? -36.030 5.024 -24.348 1.00 84.38 207 ALA A C 1
ATOM 1640 O O . ALA A 1 207 ? -36.283 6.192 -24.043 1.00 84.38 207 ALA A O 1
ATOM 1641 N N . GLY A 1 208 ? -35.947 4.044 -23.448 1.00 85.44 208 GLY A N 1
ATOM 1642 C CA . GLY A 1 208 ? -36.049 4.279 -22.012 1.00 85.44 208 GLY A CA 1
ATOM 1643 C C . GLY A 1 208 ? -34.876 5.117 -21.507 1.00 85.44 208 GLY A C 1
ATOM 1644 O O . GLY A 1 208 ? -33.721 4.823 -21.813 1.00 85.44 208 GLY A O 1
ATOM 1645 N N . ILE A 1 209 ? -35.168 6.168 -20.746 1.00 84.56 209 ILE A N 1
ATOM 1646 C CA . ILE A 1 209 ? -34.167 7.070 -20.176 1.00 84.56 209 ILE A CA 1
ATOM 1647 C C . ILE A 1 209 ? -34.270 7.116 -18.649 1.00 84.56 209 ILE A C 1
ATOM 1649 O O . ILE A 1 209 ? -35.331 6.897 -18.062 1.00 84.56 209 ILE A O 1
ATOM 1653 N N . THR A 1 210 ? -33.142 7.400 -18.002 1.00 87.69 210 THR A N 1
ATOM 1654 C CA . THR A 1 210 ? -33.050 7.551 -16.545 1.00 87.69 210 THR A CA 1
ATOM 1655 C C . THR A 1 210 ? -33.475 8.957 -16.112 1.00 87.69 210 THR A C 1
ATOM 1657 O O . THR A 1 210 ? -33.422 9.897 -16.910 1.00 87.69 210 THR A O 1
ATOM 1660 N N . ASP A 1 211 ? -33.843 9.137 -14.838 1.00 85.38 211 ASP A N 1
ATOM 1661 C CA . ASP A 1 211 ? -34.247 10.443 -14.286 1.00 85.38 211 ASP A CA 1
ATOM 1662 C C . ASP A 1 211 ? -33.204 11.542 -14.510 1.00 85.38 211 ASP A C 1
ATOM 1664 O O . ASP A 1 211 ? -33.553 12.676 -14.831 1.00 85.38 211 ASP A O 1
ATOM 1668 N N . LYS A 1 212 ? -31.914 11.189 -14.423 1.00 86.00 212 LYS A N 1
ATOM 1669 C CA . LYS A 1 212 ? -30.799 12.117 -14.668 1.00 86.00 212 LYS A CA 1
ATOM 1670 C C . LYS A 1 212 ? -30.756 12.616 -16.114 1.00 86.00 212 LYS A C 1
ATOM 1672 O O . LYS A 1 212 ? -30.484 13.786 -16.356 1.00 86.00 212 LYS A O 1
ATOM 1677 N N . VAL A 1 213 ? -31.013 11.735 -17.083 1.00 84.19 213 VAL A N 1
ATOM 1678 C CA . VAL A 1 213 ? -31.025 12.109 -18.507 1.00 84.19 213 VAL A CA 1
ATOM 1679 C C . VAL A 1 213 ? -32.271 12.940 -18.824 1.00 84.19 213 VAL A C 1
ATOM 1681 O O . VAL A 1 213 ? -32.189 13.902 -19.584 1.00 84.19 213 VAL A O 1
ATOM 1684 N N . LYS A 1 214 ? -33.407 12.619 -18.192 1.00 88.12 214 LYS A N 1
ATOM 1685 C CA . LYS A 1 214 ? -34.662 13.369 -18.315 1.00 88.12 214 LYS A CA 1
ATOM 1686 C C . LYS A 1 214 ? -34.531 14.806 -17.805 1.00 88.12 214 LYS A C 1
ATOM 1688 O O . LYS A 1 214 ? -34.903 15.726 -18.529 1.00 88.12 214 LYS A O 1
ATOM 1693 N N . SER A 1 215 ? -34.010 15.003 -16.590 1.00 84.81 215 SER A N 1
ATOM 1694 C CA . SER A 1 215 ? -33.870 16.338 -15.991 1.00 84.81 215 SER A CA 1
ATOM 1695 C C . SER A 1 215 ? -32.944 17.231 -16.816 1.00 84.81 215 SER A C 1
ATOM 1697 O O . SER A 1 215 ? -33.323 18.348 -17.161 1.00 84.81 215 SER A O 1
ATOM 1699 N N . TYR A 1 216 ? -31.794 16.698 -17.234 1.00 87.31 216 TYR A N 1
ATOM 1700 C CA . TYR A 1 216 ? -30.855 17.407 -18.102 1.00 87.31 216 TYR A CA 1
ATOM 1701 C C . TYR A 1 216 ? -31.481 17.798 -19.450 1.00 87.31 216 TYR A C 1
ATOM 1703 O O . TYR A 1 216 ? -31.334 18.931 -19.911 1.00 87.31 216 TYR A O 1
ATOM 1711 N N . SER A 1 217 ? -32.214 16.874 -20.078 1.00 87.69 217 SER A N 1
ATOM 1712 C CA . SER A 1 217 ? -32.848 17.119 -21.375 1.00 87.69 217 SER A CA 1
ATOM 1713 C C . SER A 1 217 ? -33.948 18.179 -21.299 1.00 87.69 217 SER A C 1
ATOM 1715 O O . SER A 1 217 ? -34.023 19.047 -22.167 1.00 87.69 217 SER A O 1
ATOM 1717 N N . LEU A 1 218 ? -34.772 18.161 -20.248 1.00 86.00 218 LEU A N 1
ATOM 1718 C CA . LEU A 1 218 ? -35.802 19.181 -20.032 1.00 86.00 218 LEU A CA 1
ATOM 1719 C C . LEU A 1 218 ? -35.194 20.566 -19.785 1.00 86.00 218 LEU A C 1
ATOM 1721 O O . LEU A 1 218 ? -35.709 21.556 -20.296 1.00 86.00 218 LEU A O 1
ATOM 1725 N N . GLU A 1 219 ? -34.082 20.642 -19.054 1.00 84.75 219 GLU A N 1
ATOM 1726 C CA . GLU A 1 219 ? -33.405 21.911 -18.783 1.00 84.75 219 GLU A CA 1
ATOM 1727 C C . GLU A 1 219 ? -32.764 22.511 -20.047 1.00 84.75 219 GLU A C 1
ATOM 1729 O O . GLU A 1 219 ? -32.896 23.708 -20.306 1.00 84.75 219 GLU A O 1
ATOM 1734 N N . LYS A 1 220 ? -32.078 21.689 -20.855 1.00 83.25 220 LYS A N 1
ATOM 1735 C CA . LYS A 1 220 ? -31.293 22.162 -22.011 1.00 83.25 220 LYS A CA 1
ATOM 1736 C C . LYS A 1 220 ? -32.063 22.201 -23.325 1.00 83.25 220 LYS A C 1
ATOM 1738 O O . LYS A 1 220 ? -31.888 23.142 -24.094 1.00 83.25 220 LYS A O 1
ATOM 1743 N N . HIS A 1 221 ? -32.904 21.205 -23.574 1.00 81.62 221 HIS A N 1
ATOM 1744 C CA . HIS A 1 221 ? -33.615 21.017 -24.842 1.00 81.62 221 HIS A CA 1
ATOM 1745 C C . HIS A 1 221 ? -35.122 21.270 -24.723 1.00 81.62 221 HIS A C 1
ATOM 1747 O O . HIS A 1 221 ? -35.819 21.273 -25.733 1.00 81.62 221 HIS A O 1
ATOM 1753 N N . LYS A 1 222 ? -35.643 21.485 -23.502 1.00 86.56 222 LYS A N 1
ATOM 1754 C CA . LYS A 1 222 ? -37.085 21.635 -23.210 1.00 86.56 222 LYS A CA 1
ATOM 1755 C C . LYS A 1 222 ? -37.954 20.474 -23.723 1.00 86.56 222 LYS A C 1
ATOM 1757 O O . LYS A 1 222 ? -39.169 20.611 -23.802 1.00 86.56 222 LYS A O 1
ATOM 1762 N N . LYS A 1 223 ? -37.329 19.335 -24.030 1.00 85.00 223 LYS A N 1
ATOM 1763 C CA . LYS A 1 223 ? -37.934 18.084 -24.502 1.00 85.00 223 LYS A CA 1
ATOM 1764 C C . LYS A 1 223 ? -37.291 16.906 -23.791 1.00 85.00 223 LYS A C 1
ATOM 1766 O O . LYS A 1 223 ? -36.138 16.996 -23.359 1.00 85.00 223 LYS A O 1
ATOM 1771 N N . ILE A 1 224 ? -38.000 15.789 -23.691 1.00 87.06 224 ILE A N 1
ATOM 1772 C CA . ILE A 1 224 ? -37.498 14.563 -23.071 1.00 87.06 224 ILE A CA 1
ATOM 1773 C C . ILE A 1 224 ? -36.766 13.733 -24.132 1.00 87.06 224 ILE A C 1
ATOM 1775 O O . ILE A 1 224 ? -37.367 12.937 -24.846 1.00 87.06 224 ILE A O 1
ATOM 1779 N N . LEU A 1 225 ? -35.447 13.903 -24.239 1.00 87.25 225 LEU A N 1
ATOM 1780 C CA . LEU A 1 225 ? -34.608 13.250 -25.244 1.00 87.25 225 LEU A CA 1
ATOM 1781 C C . LEU A 1 225 ? -33.542 12.365 -24.599 1.00 87.25 225 LEU A C 1
ATOM 1783 O O . LEU A 1 225 ? -32.982 12.684 -23.550 1.00 87.25 225 LEU A O 1
ATOM 1787 N N . CYS A 1 226 ? -33.208 11.258 -25.262 1.00 85.50 226 CYS A N 1
ATOM 1788 C CA . CYS A 1 226 ? -32.045 10.456 -24.899 1.00 85.50 226 CYS A CA 1
ATOM 1789 C C . CYS A 1 226 ? -30.746 11.129 -25.361 1.00 85.50 226 CYS A C 1
ATOM 1791 O O . CYS A 1 226 ? -30.741 11.954 -26.275 1.00 85.50 226 CYS A O 1
ATOM 1793 N N . MET A 1 227 ? -29.621 10.701 -24.788 1.00 86.00 227 MET A N 1
ATOM 1794 C CA . MET A 1 227 ? -28.288 11.247 -25.083 1.00 86.00 227 MET A CA 1
ATOM 1795 C C . MET A 1 227 ? -27.927 11.241 -26.581 1.00 86.00 227 MET A C 1
ATOM 1797 O O . MET A 1 227 ? -27.170 12.093 -27.038 1.00 86.00 227 MET A O 1
ATOM 1801 N N . ASN A 1 228 ? -28.469 10.299 -27.360 1.00 86.00 228 ASN A N 1
ATOM 1802 C CA . ASN A 1 228 ? -28.209 10.208 -28.799 1.00 86.00 228 ASN A CA 1
ATOM 1803 C C . ASN A 1 228 ? -29.072 11.175 -29.625 1.00 86.00 228 ASN A C 1
ATOM 1805 O O . ASN A 1 228 ? -28.598 11.678 -30.641 1.00 86.00 228 ASN A O 1
ATOM 1809 N N . CYS A 1 229 ? -30.309 11.453 -29.204 1.00 82.94 229 CYS A N 1
ATOM 1810 C CA . CYS A 1 229 ? -31.184 12.414 -29.884 1.00 82.94 229 CYS A CA 1
ATOM 1811 C C . CYS A 1 229 ? -30.813 13.864 -29.543 1.00 82.94 229 CYS A C 1
ATOM 1813 O O . CYS A 1 229 ? -30.812 14.705 -30.436 1.00 82.94 229 CYS A O 1
ATOM 1815 N N . GLN A 1 230 ? -30.356 14.131 -28.312 1.00 85.94 230 GLN A N 1
ATOM 1816 C CA . GLN A 1 230 ? -29.805 15.439 -27.914 1.00 85.94 230 GLN A CA 1
ATOM 1817 C C . GLN A 1 230 ? -28.673 15.895 -28.855 1.00 85.94 230 GLN A C 1
ATOM 1819 O O . GLN A 1 230 ? -28.662 17.032 -29.319 1.00 85.94 230 GLN A O 1
ATOM 1824 N N . LYS A 1 231 ? -27.758 14.979 -29.214 1.00 81.62 231 LYS A N 1
ATOM 1825 C CA . LYS A 1 231 ? -26.644 15.248 -30.145 1.00 81.62 231 LYS A CA 1
ATOM 1826 C C . LYS A 1 231 ? -27.100 15.573 -31.572 1.00 81.62 231 LYS A C 1
ATOM 1828 O O . LYS A 1 231 ? -26.405 16.296 -32.284 1.00 81.62 231 LYS A O 1
ATOM 1833 N N . LYS A 1 232 ? -28.249 15.039 -32.000 1.00 76.75 232 LYS A N 1
ATOM 1834 C CA . LYS A 1 232 ? -28.816 15.302 -33.331 1.00 76.75 232 LYS A CA 1
ATOM 1835 C C . LYS A 1 232 ? -29.494 16.669 -33.383 1.00 76.75 232 LYS A C 1
ATOM 1837 O O . LYS A 1 232 ? -29.289 17.391 -34.355 1.00 76.75 232 LYS A O 1
ATOM 1842 N N . GLU A 1 233 ? -30.204 17.070 -32.327 1.00 66.75 233 GLU A N 1
ATOM 1843 C CA . GLU A 1 233 ? -30.800 18.413 -32.253 1.00 66.75 233 GLU A CA 1
ATOM 1844 C C . GLU A 1 233 ? -29.744 19.529 -32.299 1.00 66.75 233 GLU A C 1
ATOM 1846 O O . GLU A 1 233 ? -29.956 20.547 -32.949 1.00 66.75 233 GLU A O 1
ATOM 1851 N N . THR A 1 234 ? -28.565 19.328 -31.702 1.00 59.94 234 THR A N 1
ATOM 1852 C CA . THR A 1 234 ? -27.474 20.321 -31.750 1.00 59.94 234 THR A CA 1
ATOM 1853 C C . THR A 1 234 ? -26.811 20.479 -33.123 1.00 59.94 234 THR A C 1
ATOM 1855 O O . THR A 1 234 ? -25.978 21.365 -33.289 1.00 59.94 234 THR A O 1
ATOM 1858 N N . SER A 1 235 ? -27.148 19.627 -34.099 1.00 53.28 235 SER A N 1
ATOM 1859 C CA . SER A 1 235 ? -26.508 19.592 -35.425 1.00 53.28 235 SER A CA 1
ATOM 1860 C C . SER A 1 235 ? -27.324 20.237 -36.554 1.00 53.28 235 SER A C 1
ATOM 1862 O O . SER A 1 235 ? -26.874 20.246 -37.698 1.00 53.28 235 SER A O 1
ATOM 1864 N N . VAL A 1 236 ? -28.499 20.808 -36.260 1.00 43.94 236 VAL A N 1
ATOM 1865 C CA . VAL A 1 236 ? -29.319 21.511 -37.263 1.00 43.94 236 VAL A CA 1
ATOM 1866 C C . VAL A 1 236 ? -28.868 22.981 -37.381 1.00 43.94 236 VAL A C 1
ATOM 1868 O O . VAL A 1 236 ? -28.826 23.678 -36.364 1.00 43.94 236 VAL A O 1
ATOM 1871 N N . PRO A 1 237 ? -28.539 23.499 -38.583 1.00 43.72 237 PRO A N 1
ATOM 1872 C CA . PRO A 1 237 ? -28.114 24.886 -38.756 1.00 43.72 237 PRO A CA 1
ATOM 1873 C C . PRO A 1 237 ? -29.322 25.834 -38.697 1.00 43.72 237 PRO A C 1
ATOM 1875 O O . PRO A 1 237 ? -30.292 25.680 -39.437 1.00 43.72 237 PRO A O 1
ATOM 1878 N N . TYR A 1 238 ? -29.267 26.834 -37.818 1.00 35.09 238 TYR A N 1
ATOM 1879 C CA . TYR A 1 238 ? -30.332 27.826 -37.664 1.00 35.09 238 TYR A CA 1
ATOM 1880 C C . TYR A 1 238 ? -30.290 28.864 -38.797 1.00 35.09 238 TYR A C 1
ATOM 1882 O O . TYR A 1 238 ? -29.420 29.735 -38.828 1.00 35.09 238 TYR A O 1
ATOM 1890 N N . SER A 1 239 ? -31.260 28.802 -39.713 1.00 42.94 239 SER A N 1
ATOM 1891 C CA . SER A 1 239 ? -31.634 29.919 -40.582 1.00 42.94 239 SER A CA 1
ATOM 1892 C C . SER A 1 239 ? -32.495 30.903 -39.788 1.00 42.94 239 SER A C 1
ATOM 1894 O O . SER A 1 239 ? -33.687 30.680 -39.579 1.00 42.94 239 SER A O 1
ATOM 1896 N N . GLY A 1 240 ? -31.903 32.002 -39.338 1.00 32.19 240 GLY A N 1
ATOM 1897 C CA . GLY A 1 240 ? -32.650 33.088 -38.716 1.00 32.19 240 GLY A CA 1
ATOM 1898 C C . GLY A 1 240 ? -31.730 34.238 -38.352 1.00 32.19 240 GLY A C 1
ATOM 1899 O O . GLY A 1 240 ? -30.864 34.107 -37.490 1.00 32.19 240 GLY A O 1
ATOM 1900 N N . ALA A 1 241 ? -31.909 35.360 -39.044 1.00 39.78 241 ALA A N 1
ATOM 1901 C CA . ALA A 1 241 ? -31.153 36.584 -38.843 1.00 39.78 241 ALA A CA 1
ATOM 1902 C C . ALA A 1 241 ? -31.275 37.076 -37.391 1.00 39.78 241 ALA A C 1
ATOM 1904 O O . ALA A 1 241 ? -32.342 37.507 -36.955 1.00 39.78 241 ALA A O 1
ATOM 1905 N N . ILE A 1 242 ? -30.163 37.056 -36.656 1.00 37.09 242 ILE A N 1
ATOM 1906 C CA . ILE A 1 242 ? -30.024 37.776 -35.391 1.00 37.09 242 ILE A CA 1
ATOM 1907 C C . ILE A 1 242 ? -29.271 39.064 -35.704 1.00 37.09 242 ILE A C 1
ATOM 1909 O O . ILE A 1 242 ? -28.106 39.035 -36.098 1.00 37.09 242 ILE A O 1
ATOM 1913 N N . LYS A 1 243 ? -29.953 40.202 -35.533 1.00 35.28 243 LYS A N 1
ATOM 1914 C CA . LYS A 1 243 ? -29.327 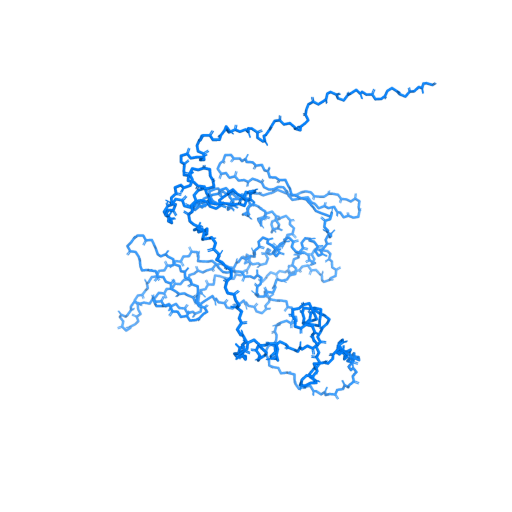41.527 -35.539 1.00 35.28 243 LYS A CA 1
ATOM 1915 C C . LYS A 1 243 ? -28.191 41.524 -34.515 1.00 35.28 243 LYS A C 1
ATOM 1917 O O . LYS A 1 243 ? -28.423 41.353 -33.319 1.00 35.28 243 LYS A O 1
ATOM 1922 N N . THR A 1 244 ? -26.965 41.693 -34.989 1.00 29.89 244 THR A N 1
ATOM 1923 C CA . THR A 1 244 ? -25.775 41.834 -34.154 1.00 29.89 244 THR A CA 1
ATOM 1924 C C . THR A 1 244 ? -25.869 43.119 -33.339 1.00 29.89 244 THR A C 1
ATOM 1926 O O . THR A 1 244 ? -25.769 44.213 -33.890 1.00 29.89 244 THR A O 1
ATOM 1929 N N . LEU A 1 245 ? -26.022 42.991 -32.022 1.00 34.91 245 LEU A N 1
ATOM 1930 C CA . LEU A 1 245 ? -25.560 44.018 -31.091 1.00 34.91 245 LEU A CA 1
ATOM 1931 C C . LEU A 1 245 ? -24.045 43.833 -30.908 1.00 34.91 245 LEU A C 1
ATOM 1933 O O . LEU A 1 245 ? -23.592 42.689 -30.783 1.00 34.91 245 LEU A O 1
ATOM 1937 N N . PRO A 1 246 ? -23.241 44.910 -30.913 1.00 31.56 246 PRO A N 1
ATOM 1938 C CA . PRO A 1 246 ? -21.792 44.789 -30.855 1.00 31.56 246 PRO A CA 1
ATOM 1939 C C . PRO A 1 246 ? -21.374 44.221 -29.494 1.00 31.56 246 PRO A C 1
ATOM 1941 O O . PRO A 1 246 ? -21.549 44.854 -28.453 1.00 31.56 246 PRO A O 1
ATOM 1944 N N . LYS A 1 247 ? -20.803 43.012 -29.493 1.00 34.31 247 LYS A N 1
ATOM 1945 C CA . LYS A 1 247 ? -20.096 42.476 -28.328 1.00 34.31 247 LYS A CA 1
ATOM 1946 C C . LYS A 1 247 ? -18.798 43.266 -28.171 1.00 34.31 247 LYS A C 1
ATOM 1948 O O . LYS A 1 247 ? -17.885 43.103 -28.975 1.00 34.31 247 LYS A O 1
ATOM 1953 N N . LYS A 1 248 ? -18.707 44.107 -27.135 1.00 34.34 248 LYS A N 1
ATOM 1954 C CA . LYS A 1 248 ? -17.414 44.594 -26.633 1.00 34.34 248 LYS A CA 1
ATOM 1955 C C . LYS A 1 248 ? -16.584 43.370 -26.237 1.00 34.34 248 LYS A C 1
ATOM 1957 O O . LYS A 1 248 ? -17.001 42.599 -25.373 1.00 34.34 248 LYS A O 1
ATOM 1962 N N . GLY A 1 249 ? -15.470 43.162 -26.933 1.00 34.28 249 GLY A N 1
ATOM 1963 C CA . GLY A 1 249 ? -14.540 42.072 -26.666 1.00 34.28 249 GLY A CA 1
ATOM 1964 C C . GLY A 1 249 ? -13.929 42.213 -25.276 1.00 34.28 249 GLY A C 1
ATOM 1965 O O . GLY A 1 249 ? -13.492 43.294 -24.897 1.00 34.28 249 GLY A O 1
ATOM 1966 N N . VAL A 1 250 ? -13.911 41.116 -24.525 1.00 39.09 250 VAL A N 1
ATOM 1967 C CA . VAL A 1 250 ? -13.076 40.969 -23.331 1.00 39.09 250 VAL A CA 1
ATOM 1968 C C . VAL A 1 250 ? -12.105 39.839 -23.649 1.00 39.09 250 VAL A C 1
ATOM 1970 O O . VAL A 1 250 ? -12.528 38.693 -23.828 1.00 39.09 250 VAL A O 1
ATOM 1973 N N . ASN A 1 251 ? -10.825 40.174 -23.801 1.00 46.47 251 ASN A N 1
ATOM 1974 C CA . ASN A 1 251 ? -9.749 39.205 -23.979 1.00 46.47 251 ASN A CA 1
ATOM 1975 C C . ASN A 1 251 ? -9.616 38.365 -22.702 1.00 46.47 251 ASN A C 1
ATOM 1977 O O . ASN A 1 251 ? -9.541 38.894 -21.598 1.00 46.47 251 ASN A O 1
ATOM 1981 N N . LYS A 1 252 ? -9.593 37.036 -22.842 1.00 54.50 252 LYS A N 1
ATOM 1982 C CA . LYS A 1 252 ? -9.563 36.086 -21.712 1.00 54.50 252 LYS A CA 1
ATOM 1983 C C . LYS A 1 252 ? -8.185 35.918 -21.053 1.00 54.50 252 LYS A C 1
ATOM 1985 O O . LYS A 1 252 ? -8.072 35.126 -20.125 1.00 54.50 252 LYS A O 1
ATOM 1990 N N . ASN A 1 253 ? -7.177 36.662 -21.505 1.00 60.31 253 ASN A N 1
ATOM 1991 C CA . ASN A 1 253 ? -5.786 36.504 -21.078 1.00 60.31 253 ASN A CA 1
ATOM 1992 C C . ASN A 1 253 ? -5.231 37.758 -20.392 1.00 60.31 253 ASN A C 1
ATOM 1994 O O . ASN A 1 253 ? -4.026 37.935 -20.369 1.00 60.31 253 ASN A O 1
ATOM 1998 N N . GLU A 1 254 ? -6.074 38.640 -19.859 1.00 63.97 254 GLU A N 1
ATOM 1999 C CA . GLU A 1 254 ? -5.619 39.862 -19.189 1.00 63.97 254 GLU A CA 1
ATOM 2000 C C . GLU A 1 254 ? -5.723 39.727 -17.668 1.00 63.97 254 GLU A C 1
ATOM 2002 O O . GLU A 1 254 ? -6.708 39.196 -17.143 1.00 63.97 254 GLU A O 1
ATOM 2007 N N . CYS A 1 255 ? -4.715 40.231 -16.955 1.00 62.72 255 CYS A N 1
ATOM 2008 C CA . CYS A 1 255 ? -4.748 40.332 -15.506 1.00 62.72 255 CYS A CA 1
ATOM 2009 C C . CYS A 1 255 ? -5.963 41.161 -15.073 1.00 62.72 255 CYS A C 1
ATOM 2011 O O . CYS A 1 255 ? -6.212 42.247 -15.600 1.00 62.72 255 CYS A O 1
ATOM 2013 N N . VAL A 1 256 ? -6.720 40.673 -14.087 1.00 68.38 256 VAL A N 1
ATOM 2014 C CA . VAL A 1 256 ? -7.908 41.386 -13.591 1.00 68.38 256 VAL A CA 1
ATOM 2015 C C . VAL A 1 256 ? -7.562 42.796 -13.100 1.00 68.38 256 VAL A C 1
ATOM 2017 O O . VAL A 1 256 ? -8.332 43.717 -13.390 1.00 68.38 256 VAL A O 1
ATOM 2020 N N . ASP A 1 257 ? -6.407 42.956 -12.448 1.00 66.62 257 ASP A N 1
ATOM 2021 C CA . ASP A 1 257 ? -6.015 44.183 -11.750 1.00 66.62 257 ASP A CA 1
ATOM 2022 C C . ASP A 1 257 ? -5.293 45.184 -12.667 1.00 66.62 257 ASP A C 1
ATOM 2024 O O . ASP A 1 257 ? -5.699 46.342 -12.736 1.00 66.62 257 ASP A O 1
ATOM 2028 N N . CYS A 1 258 ? -4.265 44.757 -13.411 1.00 68.50 258 CYS A N 1
ATOM 2029 C CA . CYS A 1 258 ? -3.476 45.664 -14.258 1.00 68.50 258 CYS A CA 1
ATOM 2030 C C . CYS A 1 258 ? -3.849 45.646 -15.749 1.00 68.50 258 CYS A C 1
ATOM 2032 O O . CYS A 1 258 ? -3.343 46.472 -16.502 1.00 68.50 258 CYS A O 1
ATOM 2034 N N . LYS A 1 259 ? -4.735 44.737 -16.185 1.00 68.56 259 LYS A N 1
ATOM 2035 C CA . LYS A 1 259 ? -5.142 44.547 -17.594 1.00 68.56 259 LYS A CA 1
ATOM 2036 C C . LYS A 1 259 ? -4.017 44.169 -18.565 1.00 68.56 259 LYS A C 1
ATOM 2038 O O . LYS A 1 259 ? -4.249 44.132 -19.768 1.00 68.56 259 LYS A O 1
ATOM 2043 N N . GLU A 1 260 ? -2.829 43.829 -18.072 1.00 68.88 260 GLU A N 1
ATOM 2044 C CA . GLU A 1 260 ? -1.750 43.314 -18.918 1.00 68.88 260 GLU A CA 1
ATOM 2045 C C . GLU A 1 260 ? -2.008 41.869 -19.354 1.00 68.88 260 GLU A C 1
ATOM 2047 O O . GLU A 1 260 ? -2.609 41.081 -18.618 1.00 68.88 260 GLU A O 1
ATOM 2052 N N . VAL A 1 261 ? -1.546 41.516 -20.555 1.00 67.19 261 VAL A N 1
ATOM 2053 C CA . VAL A 1 261 ? -1.726 40.182 -21.139 1.00 67.19 261 VAL A CA 1
ATOM 2054 C C . VAL A 1 261 ? -0.773 39.181 -20.477 1.00 67.19 261 VAL A C 1
ATOM 2056 O O . VAL A 1 261 ? 0.441 39.351 -20.518 1.00 67.19 261 VAL A O 1
ATOM 2059 N N . VAL A 1 262 ? -1.323 38.116 -19.895 1.00 61.31 262 VAL A N 1
ATOM 2060 C CA . VAL A 1 262 ? -0.601 37.054 -19.184 1.00 61.31 262 VAL A CA 1
ATOM 2061 C C . VAL A 1 262 ? -0.386 35.861 -20.121 1.00 61.31 262 VAL A C 1
ATOM 2063 O O . VAL A 1 262 ? -1.347 35.223 -20.565 1.00 61.31 262 VAL A O 1
ATOM 2066 N N . THR A 1 263 ? 0.875 35.553 -20.430 1.00 58.22 263 THR A N 1
ATOM 2067 C CA . THR A 1 263 ? 1.277 34.378 -21.223 1.00 58.22 263 THR A CA 1
ATOM 2068 C C . THR A 1 263 ? 1.379 33.118 -20.349 1.00 58.22 263 THR A C 1
ATOM 2070 O O . THR A 1 263 ? 1.455 33.196 -19.124 1.00 58.22 263 THR A O 1
ATOM 2073 N N . ASP A 1 264 ? 1.296 31.936 -20.970 1.00 52.00 264 ASP A N 1
ATOM 2074 C CA . ASP A 1 264 ? 1.161 30.626 -20.306 1.00 52.00 264 ASP A CA 1
ATOM 2075 C C . ASP A 1 264 ? 2.268 30.282 -19.285 1.00 52.00 264 ASP A C 1
ATOM 2077 O O . ASP A 1 264 ? 2.006 29.519 -18.356 1.00 52.00 264 ASP A O 1
ATOM 2081 N N . ASP A 1 265 ? 3.451 30.890 -19.392 1.00 48.1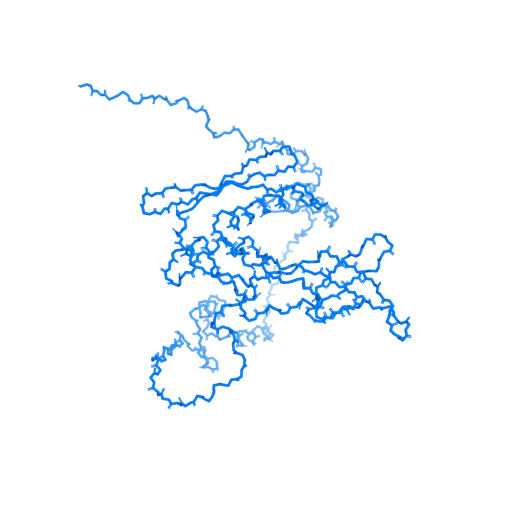2 265 ASP A N 1
ATOM 2082 C CA . ASP A 1 265 ? 4.642 30.553 -18.594 1.00 48.12 265 ASP A CA 1
ATOM 2083 C C . ASP A 1 265 ? 4.591 31.037 -17.129 1.00 48.12 265 ASP A C 1
ATOM 2085 O O . ASP A 1 265 ? 5.511 30.783 -16.354 1.00 48.12 265 ASP A O 1
ATOM 2089 N N . VAL A 1 266 ? 3.514 31.725 -16.732 1.00 49.78 266 VAL A N 1
ATOM 2090 C CA . VAL A 1 266 ? 3.352 32.339 -15.397 1.00 49.78 266 VAL A CA 1
ATOM 2091 C C . VAL A 1 266 ? 2.068 31.877 -14.687 1.00 49.78 266 VAL A C 1
ATOM 2093 O O . VAL A 1 266 ? 1.608 32.493 -13.725 1.00 49.78 266 VAL A O 1
ATOM 2096 N N . ARG A 1 267 ? 1.431 30.799 -15.165 1.00 45.78 267 ARG A N 1
ATOM 2097 C CA . ARG A 1 267 ? 0.188 30.279 -14.575 1.00 45.78 267 ARG A CA 1
ATOM 2098 C C . ARG A 1 267 ? 0.475 29.322 -13.423 1.00 45.78 267 ARG A C 1
ATOM 2100 O O . ARG A 1 267 ? 0.668 28.132 -13.646 1.00 45.78 267 ARG A O 1
ATOM 2107 N N . ASP A 1 268 ? 0.388 29.821 -12.195 1.00 43.62 268 ASP A N 1
ATOM 2108 C CA . ASP A 1 268 ? 0.180 28.958 -11.033 1.00 43.62 268 ASP A CA 1
ATOM 2109 C C . ASP A 1 268 ? -1.320 28.880 -10.691 1.00 43.62 268 ASP A C 1
ATOM 2111 O O . ASP A 1 268 ? -1.982 29.881 -10.411 1.00 43.62 268 ASP A O 1
ATOM 2115 N N . THR A 1 269 ? -1.881 27.672 -10.757 1.00 49.94 269 THR A N 1
ATOM 2116 C CA . THR A 1 269 ? -3.280 27.361 -10.420 1.00 49.94 269 THR A CA 1
ATOM 2117 C C . THR A 1 269 ? -3.482 27.030 -8.934 1.00 49.94 269 THR A C 1
ATOM 2119 O O . THR A 1 269 ? -4.555 26.564 -8.551 1.00 49.94 269 THR A O 1
ATOM 2122 N N . SER A 1 270 ? -2.473 27.241 -8.084 1.00 46.16 270 SER A N 1
ATOM 2123 C CA . SER A 1 270 ? -2.482 26.858 -6.665 1.00 46.16 270 SER A CA 1
ATOM 2124 C C . SER A 1 270 ? -3.406 27.696 -5.760 1.00 46.16 270 SER A C 1
ATOM 2126 O O . SER A 1 270 ? -3.726 27.270 -4.650 1.00 46.16 270 SER A O 1
ATOM 2128 N N . LEU A 1 271 ? -3.934 28.836 -6.223 1.00 46.00 271 LEU A N 1
ATOM 2129 C CA . LEU A 1 271 ? -4.876 29.671 -5.461 1.00 46.00 271 LEU A CA 1
ATOM 2130 C C . LEU A 1 271 ? -6.337 29.378 -5.843 1.00 46.00 271 LEU A C 1
ATOM 2132 O O . LEU A 1 271 ? -6.983 30.113 -6.586 1.00 46.00 271 LEU A O 1
ATOM 2136 N N . ILE A 1 272 ? -6.885 28.305 -5.271 1.00 42.22 272 ILE A N 1
ATOM 2137 C CA . ILE A 1 272 ? -8.207 27.714 -5.581 1.00 42.22 272 ILE A CA 1
ATOM 2138 C C . ILE A 1 272 ? -9.407 28.633 -5.211 1.00 42.22 272 ILE A C 1
ATOM 2140 O O . ILE A 1 272 ? -10.559 28.256 -5.395 1.00 42.22 272 ILE A O 1
ATOM 2144 N N . HIS A 1 273 ? -9.191 29.858 -4.716 1.00 43.47 273 HIS A N 1
ATOM 2145 C CA . HIS A 1 273 ? -10.271 30.713 -4.188 1.00 43.47 273 HIS A CA 1
ATOM 2146 C C . HIS A 1 273 ? -10.562 32.016 -4.954 1.00 43.47 273 HIS A C 1
ATOM 2148 O O . HIS A 1 273 ? -11.473 32.743 -4.561 1.00 43.47 273 HIS A O 1
ATOM 2154 N N . TYR A 1 274 ? -9.896 32.306 -6.078 1.00 44.88 274 TYR A N 1
ATOM 2155 C CA . TYR A 1 274 ? -10.190 33.514 -6.868 1.00 44.88 274 TYR A CA 1
ATOM 2156 C C . TYR A 1 274 ? -10.539 33.188 -8.327 1.00 44.88 274 TYR A C 1
ATOM 2158 O O . TYR A 1 274 ? -9.749 32.607 -9.063 1.00 44.88 274 TYR A O 1
ATOM 2166 N N . LYS A 1 275 ? -11.737 33.590 -8.778 1.00 45.84 275 LYS A N 1
ATOM 2167 C CA . LYS A 1 275 ? -12.131 33.528 -10.197 1.00 45.84 275 LYS A CA 1
ATOM 2168 C C . LYS A 1 275 ? -11.458 34.673 -10.971 1.00 45.84 275 LYS A C 1
ATOM 2170 O O . LYS A 1 275 ? -11.976 35.785 -10.965 1.00 45.84 275 LYS A O 1
ATOM 2175 N N . GLY A 1 276 ? -10.336 34.413 -11.646 1.00 57.12 276 GLY A N 1
ATOM 2176 C CA . GLY A 1 276 ? -9.671 35.372 -12.545 1.00 57.12 276 GLY A CA 1
ATOM 2177 C C . GLY A 1 276 ? -8.209 35.021 -12.843 1.00 57.12 276 GLY A C 1
ATOM 2178 O O . GLY A 1 276 ? -7.599 34.269 -12.091 1.00 57.12 276 GLY A O 1
ATOM 2179 N N . VAL A 1 277 ? -7.649 35.556 -13.936 1.00 61.19 277 VAL A N 1
ATOM 2180 C CA . VAL A 1 277 ? -6.215 35.441 -14.274 1.00 61.19 277 VAL A CA 1
ATOM 2181 C C . VAL A 1 277 ? -5.473 36.627 -13.643 1.00 61.19 277 VAL A C 1
ATOM 2183 O O . VAL A 1 277 ? -5.921 37.766 -13.775 1.00 61.19 277 VAL A O 1
ATOM 2186 N N . PHE A 1 278 ? -4.363 36.382 -12.941 1.00 62.72 278 PHE A N 1
ATOM 2187 C CA . PHE A 1 278 ? -3.533 37.416 -12.302 1.00 62.72 278 PHE A CA 1
ATOM 2188 C C . PHE A 1 278 ? -2.076 37.295 -12.776 1.00 62.72 278 PHE A C 1
ATOM 2190 O O . PHE A 1 278 ? -1.609 36.176 -12.960 1.00 62.72 278 PHE A O 1
ATOM 2197 N N . CYS A 1 279 ? -1.370 38.417 -12.967 1.00 63.19 279 CYS A N 1
ATOM 2198 C CA . CYS A 1 279 ? 0.071 38.412 -13.247 1.00 63.19 279 CYS A CA 1
ATOM 2199 C C . CYS A 1 279 ? 0.895 38.314 -11.949 1.00 63.19 279 CYS A C 1
ATOM 2201 O O . CYS A 1 279 ? 0.389 38.614 -10.864 1.00 63.19 279 CYS A O 1
ATOM 2203 N N . TYR A 1 280 ? 2.163 37.921 -12.078 1.00 59.53 280 TYR A N 1
ATOM 2204 C CA . TYR A 1 280 ? 3.093 37.687 -10.968 1.00 59.53 280 TYR A CA 1
ATOM 2205 C C . TYR A 1 280 ? 3.302 38.933 -10.084 1.00 59.53 280 TYR A C 1
ATOM 2207 O O . TYR A 1 280 ? 3.114 38.877 -8.869 1.00 59.53 280 TYR A O 1
ATOM 2215 N N . ASP A 1 281 ? 3.526 40.099 -10.694 1.00 63.19 281 ASP A N 1
ATOM 2216 C CA . ASP A 1 281 ? 3.751 41.362 -9.972 1.00 63.19 281 ASP A CA 1
ATOM 2217 C C . ASP A 1 281 ? 2.531 41.830 -9.158 1.00 63.19 281 ASP A C 1
ATOM 2219 O O . ASP A 1 281 ? 2.666 42.483 -8.119 1.00 63.19 281 ASP A O 1
ATOM 2223 N N . CYS A 1 282 ? 1.315 41.508 -9.612 1.00 62.56 282 CYS A N 1
ATOM 2224 C CA . CYS A 1 282 ? 0.083 41.783 -8.867 1.00 62.56 282 CYS A CA 1
ATOM 2225 C C . CYS A 1 282 ? -0.186 40.745 -7.768 1.00 62.56 282 CYS A C 1
ATOM 2227 O O . CYS A 1 282 ? -0.943 41.038 -6.841 1.00 62.56 282 CYS A O 1
ATOM 2229 N N . GLN A 1 283 ? 0.411 39.551 -7.843 1.00 62.19 283 GLN A N 1
ATOM 2230 C CA . GLN A 1 283 ? 0.337 38.543 -6.783 1.00 62.19 283 GLN A CA 1
ATOM 2231 C C . GLN A 1 283 ? 1.277 38.887 -5.622 1.00 62.19 283 GLN A C 1
ATOM 2233 O O . GLN A 1 283 ? 0.832 38.860 -4.476 1.00 62.19 283 GLN A O 1
ATOM 2238 N N . GLU A 1 284 ? 2.520 39.297 -5.896 1.00 56.66 284 GLU A N 1
ATOM 2239 C CA . GLU A 1 284 ? 3.506 39.646 -4.854 1.00 56.66 284 GLU A CA 1
ATOM 2240 C C . GLU A 1 284 ? 3.126 40.894 -4.040 1.00 56.66 284 GLU A C 1
ATOM 2242 O O . GLU A 1 284 ? 3.513 41.035 -2.881 1.00 56.66 284 GLU A O 1
ATOM 2247 N N . LYS A 1 285 ? 2.315 41.795 -4.608 1.00 58.50 285 LYS A N 1
ATOM 2248 C CA . LYS A 1 285 ? 1.812 42.994 -3.911 1.00 58.50 285 LYS A CA 1
ATOM 2249 C C . LYS A 1 285 ? 0.627 42.720 -2.985 1.00 58.50 285 LYS A C 1
ATOM 2251 O O . LYS A 1 285 ? 0.199 43.631 -2.270 1.00 58.50 285 LYS A O 1
ATOM 2256 N N . LYS A 1 286 ? 0.065 41.505 -2.980 1.00 56.97 286 LYS A N 1
ATOM 2257 C CA . LYS A 1 286 ? -0.989 41.152 -2.023 1.00 56.97 286 LYS A CA 1
ATOM 2258 C C . LYS A 1 286 ? -0.327 40.880 -0.673 1.00 56.97 286 LYS A C 1
ATOM 2260 O O . LYS A 1 286 ? 0.545 40.017 -0.601 1.00 56.97 286 LYS A O 1
ATOM 2265 N N . PRO A 1 287 ? -0.712 41.585 0.407 1.00 45.75 287 PRO A N 1
ATOM 2266 C CA . PRO A 1 287 ? -0.153 41.302 1.717 1.00 45.75 287 PRO A CA 1
ATOM 2267 C C . PRO A 1 287 ? -0.424 39.833 2.044 1.00 45.75 287 PRO A C 1
ATOM 2269 O O . PRO A 1 287 ? -1.567 39.379 1.944 1.00 45.75 287 PRO A O 1
ATOM 2272 N N . LEU A 1 288 ? 0.633 39.107 2.412 1.00 43.97 288 LEU A N 1
ATOM 2273 C CA . LEU A 1 288 ? 0.602 37.731 2.906 1.00 43.97 288 LEU A CA 1
ATOM 2274 C C . LEU A 1 288 ? -0.182 37.727 4.227 1.00 43.97 288 LEU A C 1
ATOM 2276 O O . LEU A 1 288 ? 0.373 37.762 5.324 1.00 43.97 288 LEU A O 1
ATOM 2280 N N . ARG A 1 289 ? -1.510 37.815 4.130 1.00 39.47 289 ARG A N 1
ATOM 2281 C CA . ARG A 1 289 ? -2.392 37.868 5.288 1.00 39.47 289 ARG A CA 1
ATOM 2282 C C . ARG A 1 289 ? -2.471 36.455 5.841 1.00 39.47 289 ARG A C 1
ATOM 2284 O O . ARG A 1 289 ? -3.167 35.605 5.303 1.00 39.47 289 ARG A O 1
ATOM 2291 N N . GLN A 1 290 ? -1.670 36.239 6.877 1.00 40.88 290 GLN A N 1
ATOM 2292 C CA . GLN A 1 290 ? -1.750 35.187 7.882 1.00 40.88 290 GLN A CA 1
ATOM 2293 C C . GLN A 1 290 ? -3.150 34.545 7.956 1.00 40.88 290 GLN A C 1
ATOM 2295 O O . GLN A 1 290 ? -4.082 35.143 8.485 1.00 40.88 290 GLN A O 1
ATOM 2300 N N . VAL A 1 291 ? -3.285 33.309 7.466 1.00 36.31 291 VAL A N 1
ATOM 2301 C CA . VAL A 1 291 ? -4.470 32.450 7.687 1.00 36.31 291 VAL A CA 1
ATOM 2302 C C . VAL A 1 291 ? -4.149 31.357 8.724 1.00 36.31 291 VAL A C 1
ATOM 2304 O O . VAL A 1 291 ? -4.695 30.266 8.685 1.00 36.31 291 VAL A O 1
ATOM 2307 N N . ILE A 1 292 ? -3.233 31.621 9.667 1.00 38.44 292 ILE A N 1
ATOM 2308 C CA . ILE A 1 292 ? -2.877 30.666 10.744 1.00 38.44 292 ILE A CA 1
ATOM 2309 C C . ILE A 1 292 ? -3.089 31.245 12.156 1.00 38.44 292 ILE A C 1
ATOM 2311 O O . ILE A 1 292 ? -2.823 30.576 13.144 1.00 38.44 292 ILE A O 1
ATOM 2315 N N . GLN A 1 293 ? -3.643 32.448 12.324 1.00 35.31 293 GLN A N 1
ATOM 2316 C CA . GLN A 1 293 ? -3.747 33.026 13.670 1.00 35.31 293 GLN A CA 1
ATOM 2317 C C . GLN A 1 293 ? -5.089 33.689 13.953 1.00 35.31 293 GLN A C 1
ATOM 2319 O O . GLN A 1 293 ? -5.147 34.876 14.251 1.00 35.31 293 GLN A O 1
ATOM 2324 N N . GLN A 1 294 ? -6.180 32.919 13.867 1.00 32.62 294 GLN A N 1
ATOM 2325 C CA . GLN A 1 294 ? -7.423 33.335 14.522 1.00 32.62 294 GLN A CA 1
ATOM 2326 C C . GLN A 1 294 ? -8.436 32.215 14.789 1.00 32.62 294 GLN A C 1
ATOM 2328 O O . GLN A 1 294 ? -9.623 32.454 14.634 1.00 32.62 294 GLN A O 1
ATOM 2333 N N . TRP A 1 295 ? -7.994 31.035 15.242 1.00 32.66 295 TRP A N 1
ATOM 2334 C CA . TRP A 1 295 ? -8.836 30.123 16.029 1.00 32.66 295 TRP A CA 1
ATOM 2335 C C . TRP A 1 295 ? -8.072 29.688 17.294 1.00 32.66 295 TRP A C 1
ATOM 2337 O O . TRP A 1 295 ? -7.021 29.065 17.208 1.00 32.66 295 TRP A O 1
ATOM 2347 N N . GLU A 1 296 ? -8.638 30.082 18.442 1.00 34.88 296 GLU A N 1
ATOM 2348 C CA . GLU A 1 296 ? -8.430 29.572 19.810 1.00 34.88 296 GLU A CA 1
ATOM 2349 C C . GLU A 1 296 ? -7.204 30.031 20.628 1.00 34.88 296 GLU A C 1
ATOM 2351 O O . GLU A 1 296 ? -6.310 29.261 20.961 1.00 34.88 296 GLU A O 1
ATOM 2356 N N . LEU A 1 297 ? -7.267 31.274 21.117 1.00 36.59 297 LEU A N 1
ATOM 2357 C CA . LEU A 1 297 ? -6.950 31.571 22.521 1.00 36.59 297 LEU A CA 1
ATOM 2358 C C . LEU A 1 297 ? -8.041 32.494 23.078 1.00 36.59 297 LEU A C 1
ATOM 2360 O O . LEU A 1 297 ? -7.835 33.692 23.251 1.00 36.59 297 LEU A O 1
ATOM 2364 N N . GLU A 1 298 ? -9.214 31.928 23.348 1.00 36.69 298 GLU A N 1
ATOM 2365 C CA . GLU A 1 298 ? -10.080 32.474 24.391 1.00 36.69 298 GLU A CA 1
ATOM 2366 C C . GLU A 1 298 ? -9.799 31.679 25.675 1.00 36.69 298 GLU A C 1
ATOM 2368 O O . GLU A 1 298 ? -9.819 30.442 25.640 1.00 36.69 298 GLU A O 1
ATOM 2373 N N . PRO A 1 299 ? -9.483 32.328 26.809 1.00 38.62 299 PRO A N 1
ATOM 2374 C CA . PRO A 1 299 ? -9.433 31.626 28.079 1.00 38.62 299 PRO A CA 1
ATOM 2375 C C . PRO A 1 299 ? -10.838 31.105 28.388 1.00 38.62 299 PRO A C 1
ATOM 2377 O O . PRO A 1 299 ? -11.792 31.874 28.470 1.00 38.62 299 PRO A O 1
ATOM 2380 N N . LYS A 1 300 ? -10.965 29.786 28.558 1.00 41.34 300 LYS A N 1
ATOM 2381 C CA . LYS A 1 300 ? -12.179 29.165 29.091 1.00 41.34 300 LYS A CA 1
ATOM 2382 C C . LYS A 1 300 ? -12.424 29.717 30.495 1.00 41.34 300 LYS A C 1
ATOM 2384 O O . LYS A 1 300 ? -11.787 29.277 31.451 1.00 41.34 300 LYS A O 1
ATOM 2389 N N . GLU A 1 301 ? -13.341 30.667 30.628 1.00 38.47 301 GLU A N 1
ATOM 2390 C CA . GLU A 1 301 ? -13.992 30.912 31.908 1.00 38.47 301 GLU A CA 1
ATOM 2391 C C . GLU A 1 301 ? -14.801 29.656 32.261 1.00 38.47 301 GLU A C 1
ATOM 2393 O O . GLU A 1 301 ? -15.660 29.203 31.504 1.00 38.47 301 GLU A O 1
ATOM 2398 N N . ASN A 1 302 ? -14.464 29.039 33.394 1.00 43.12 302 ASN A N 1
ATOM 2399 C CA . ASN A 1 302 ? -15.221 27.923 33.950 1.00 43.12 302 ASN A CA 1
ATOM 2400 C C . ASN A 1 302 ? -16.642 28.397 34.298 1.00 43.12 302 ASN A C 1
ATOM 2402 O O . ASN A 1 302 ? -16.770 29.364 35.053 1.00 43.12 302 ASN A O 1
ATOM 2406 N N . PRO A 1 303 ? -17.710 27.710 33.858 1.00 41.53 303 PRO A N 1
ATOM 2407 C CA . PRO A 1 303 ? -19.036 27.986 34.382 1.00 41.53 303 PRO A CA 1
ATOM 2408 C C . PRO A 1 303 ? -19.099 27.553 35.852 1.00 41.53 303 PRO A C 1
ATOM 2410 O O . PRO A 1 303 ? -18.979 26.374 36.189 1.00 41.53 303 PRO A O 1
ATOM 2413 N N . VAL A 1 304 ? -19.273 28.537 36.734 1.00 43.47 304 VAL A N 1
ATOM 2414 C CA . VAL A 1 304 ? -19.651 28.339 38.135 1.00 43.47 304 VAL A CA 1
ATOM 2415 C C . VAL A 1 304 ? -21.093 27.838 38.152 1.00 43.47 304 VAL A C 1
ATOM 2417 O O . VAL A 1 304 ? -22.006 28.551 37.739 1.00 43.47 304 VAL A O 1
ATOM 2420 N N . TYR A 1 305 ? -21.305 26.613 38.626 1.00 40.56 305 TYR A N 1
ATOM 2421 C CA . TYR A 1 305 ? -22.643 26.132 38.957 1.00 40.56 305 TYR A CA 1
ATOM 2422 C C . TYR A 1 305 ? -23.056 26.727 40.313 1.00 40.56 305 TYR A C 1
ATOM 2424 O O . TYR A 1 305 ? -22.258 26.657 41.253 1.00 40.56 305 TYR A O 1
ATOM 2432 N N . PRO A 1 306 ? -24.250 27.334 40.442 1.00 47.56 306 PRO A N 1
ATOM 2433 C CA . PRO A 1 306 ? -24.738 27.786 41.737 1.00 47.56 306 PRO A CA 1
ATOM 2434 C C . PRO A 1 306 ? -24.977 26.586 42.666 1.00 47.56 306 PRO A C 1
ATOM 2436 O O . PRO A 1 306 ? -25.445 25.535 42.224 1.00 47.56 306 PRO A O 1
ATOM 2439 N N . VAL A 1 307 ? -24.591 26.786 43.928 1.00 49.34 307 VAL A N 1
ATOM 2440 C CA . VAL A 1 307 ? -24.656 25.842 45.058 1.00 49.34 307 VAL A CA 1
ATOM 2441 C C . VAL A 1 307 ? -26.097 25.554 45.462 1.00 49.34 307 VAL A C 1
ATOM 2443 O O . VAL A 1 307 ? -26.889 26.524 45.493 1.00 49.34 307 VAL A O 1
#

Sequence (307 aa):
MYRFPEEGTVEYDFQKPFREEEIGWRPQSTGVKRDKDGEDKPWVMCLAYVQARSVQSRLEEVLGFDGWETEYRNVPGGVMCKLTSHKDGRTASKEDGSPDESDIEPFKSAITGSFKRVASSGFGIGRYLYSLDTAFASQCSFSSQSGYEFHKGKPGEKSIWWLPPKLPSWAIPQSFRGGSNCTINSDSSKPKDYQMKPAAYCEDCKAGITDKVKSYSLEKHKKILCMNCQKKETSVPYSGAIKTLPKKGVNKNECVDCKEVVTDDVRDTSLIHYKGVFCYDCQEKKPLRQVIQQWELEPKENPVYPV

Solvent-accessible surface area (backbone atoms only — not comparable to full-atom values): 19301 Å² total; per-residue (Å²): 128,74,82,76,60,62,84,94,37,74,62,17,69,44,41,52,53,55,55,71,92,52,50,44,75,42,81,77,46,72,52,72,44,68,49,95,87,68,47,84,40,56,48,40,35,38,44,71,44,70,44,63,66,56,52,50,52,49,47,34,74,76,44,39,84,82,18,49,51,76,50,80,44,84,48,96,68,26,22,37,19,36,45,36,39,45,56,96,96,40,76,53,73,34,70,30,57,22,59,49,76,48,95,85,52,21,68,64,50,4,52,52,40,2,45,50,41,20,38,21,76,62,59,33,36,66,42,62,56,76,59,55,72,96,40,52,41,72,44,57,35,80,59,89,58,91,86,42,47,82,44,83,44,59,96,95,49,76,46,39,25,30,27,76,54,82,79,58,62,89,63,35,38,77,95,71,58,73,86,89,84,80,82,74,76,84,73,87,78,73,80,78,80,78,72,78,73,54,71,43,54,13,74,88,77,60,46,71,29,51,62,70,49,39,55,53,20,40,74,76,67,73,40,49,37,39,82,72,53,53,59,55,65,76,67,63,83,83,90,70,93,72,84,81,72,86,77,81,85,75,76,93,45,33,15,75,86,80,59,48,78,57,63,82,93,66,73,77,79,83,64,88,85,62,97,72,53,68,46,67,75,68,54,72,70,49,77,86,72,77,89,81,80,87,84,86,88,72,84,81,78,77,84,79,77,86,130

Nearest PDB structures (foldseek):
  4wsp-assembly1_A  TM=6.189E-01  e=7.309E-01  Mycobacterium tuberculosis H37Rv
  2fgg-assembly1_A  TM=5.788E-01  e=6.494E-01  Mycobacterium tuberculosis
  4wpy-assembly1_A-2  TM=5.652E-01  e=1.576E+00  Mycobacterium tuberculosis H37Rv

Mean predicted aligned error: 19.08 Å

Foldseek 3Di:
DDDADDPPDLLNLQAPFDAPVQKDKDFPDKDWDQDPVRDTFIKTWIAIDGFLVVLVVSLCVRQNPPQKDWDWDDDVFAIKIKIWGHDPNDIDIFIFWAGQPDPPGSHVCGVRVRSRVCSCVVRVRCVCSVVDDTDMFPGKDLDDDPQWDWDDDDVVDRTMTTHHDDDQLVNHHVVPSDDDDDPPPPPDDDPDPPPVQQPAAAPPPRHRHHPVQQVVCCVPVVGRHHPVVVVVVVPDDDDDDDDDDDDPDDDQQAAPPPRDGHDPPQDDPPPVPDDHDHGPVRVVPPPPPDPPPDPDDDPDDDDDDDD